Protein AF-A0A2W5XD69-F1 (afdb_monomer_lite)

Foldseek 3Di:
DDDDDPDPDVFKDFLVVLCVLQVHDSVVVVVCCVVVQFDWDADPVRGIITGNVSSVVVHPPQLQPQDALVVLVDDLVQLLVLLVVLCVVCCVVLVVVVVDDPVSVVVLSVLVSVLLVLLSQLLSPRDDVSNVVSLVVSLQSLLVSLLVCLVVVHDLVSQLVSLVSSLVSSLVSLLSSCVSSVHDPVRSVVSSVSSVVSSVSSSVSSSVSNVVNVVVVPDPPPDDDPPPDDDDDDD

pLDDT: mean 80.46, std 15.44, range [34.38, 97.38]

Structure (mmCIF, N/CA/C/O backbone):
data_AF-A0A2W5XD69-F1
#
_entry.id   AF-A0A2W5XD69-F1
#
loop_
_atom_site.group_PDB
_atom_site.id
_atom_site.type_symbol
_atom_site.label_atom_id
_atom_site.label_alt_id
_atom_site.label_comp_id
_atom_site.label_asym_id
_atom_site.label_entity_id
_atom_site.label_seq_id
_atom_site.pdbx_PDB_ins_code
_atom_site.Cartn_x
_atom_site.Cartn_y
_atom_site.Cartn_z
_atom_site.occupancy
_atom_site.B_iso_or_equiv
_atom_site.auth_seq_id
_atom_site.auth_comp_id
_atom_site.auth_asym_id
_atom_site.auth_atom_id
_atom_site.pdbx_PDB_model_num
ATOM 1 N N . MET A 1 1 ? 20.865 -16.315 -60.350 1.00 40.12 1 MET A N 1
ATOM 2 C CA . MET A 1 1 ? 20.576 -14.895 -60.027 1.00 40.12 1 MET A CA 1
ATOM 3 C C . MET A 1 1 ? 19.097 -14.834 -59.659 1.00 40.12 1 MET A C 1
ATOM 5 O O . MET A 1 1 ? 18.325 -15.363 -60.434 1.00 40.12 1 MET A O 1
ATOM 9 N N . LEU A 1 2 ? 18.615 -14.377 -58.503 1.00 35.94 2 LEU A N 1
ATOM 10 C CA . LEU A 1 2 ? 19.031 -13.306 -57.594 1.00 35.94 2 LEU A CA 1
ATOM 11 C C . LEU A 1 2 ? 18.860 -13.746 -56.127 1.00 35.94 2 LEU A C 1
ATOM 13 O O . LEU A 1 2 ? 17.913 -14.449 -55.792 1.00 35.94 2 LEU A O 1
ATOM 17 N N . GLY A 1 3 ? 19.789 -13.321 -55.269 1.00 34.38 3 GLY A N 1
ATOM 18 C CA . GLY A 1 3 ? 19.773 -13.602 -53.838 1.00 34.38 3 GLY A CA 1
ATOM 19 C C . GLY A 1 3 ? 18.687 -12.828 -53.093 1.00 34.38 3 GLY A C 1
ATOM 20 O O . GLY A 1 3 ? 18.546 -11.613 -53.252 1.00 34.38 3 GLY A O 1
ATOM 21 N N . SER A 1 4 ? 17.966 -13.531 -52.224 1.00 35.88 4 SER A N 1
ATOM 22 C CA . SER A 1 4 ? 17.107 -12.925 -51.214 1.00 35.88 4 SER A CA 1
ATOM 23 C C . SER A 1 4 ? 17.981 -12.138 -50.237 1.00 35.88 4 SER A C 1
ATOM 25 O O . SER A 1 4 ? 18.717 -12.711 -49.434 1.00 35.88 4 SER A O 1
ATOM 27 N N . ARG A 1 5 ? 17.940 -10.803 -50.323 1.00 37.12 5 ARG A N 1
ATOM 28 C CA . ARG A 1 5 ? 18.511 -9.927 -49.290 1.00 37.12 5 ARG A CA 1
ATOM 29 C C . ARG A 1 5 ? 17.784 -10.255 -47.981 1.00 37.12 5 ARG A C 1
ATOM 31 O O . ARG A 1 5 ? 16.558 -10.152 -47.977 1.00 37.12 5 ARG A O 1
ATOM 38 N N . PRO A 1 6 ? 18.474 -10.623 -46.887 1.00 41.38 6 PRO A N 1
ATOM 39 C CA . PRO A 1 6 ? 17.800 -10.752 -45.608 1.00 41.38 6 PRO A CA 1
ATOM 40 C C . PRO A 1 6 ? 17.212 -9.382 -45.269 1.00 41.38 6 PRO A C 1
ATOM 42 O O . PRO A 1 6 ? 17.915 -8.365 -45.286 1.00 41.38 6 PRO A O 1
ATOM 45 N N . THR A 1 7 ? 15.900 -9.364 -45.051 1.00 41.91 7 THR A N 1
ATOM 46 C CA . THR A 1 7 ? 15.153 -8.241 -44.492 1.00 41.91 7 THR A CA 1
ATOM 47 C C . THR A 1 7 ? 15.956 -7.664 -43.334 1.00 41.91 7 THR A C 1
ATOM 49 O O . THR A 1 7 ? 16.379 -8.400 -42.443 1.00 41.91 7 THR A O 1
ATOM 52 N N . ARG A 1 8 ? 16.248 -6.358 -43.386 1.00 45.91 8 ARG A N 1
ATOM 53 C CA . ARG A 1 8 ? 16.863 -5.635 -42.269 1.00 45.91 8 ARG A CA 1
ATOM 54 C C . ARG A 1 8 ? 15.932 -5.798 -41.079 1.00 45.91 8 ARG A C 1
ATOM 56 O O . ARG A 1 8 ? 14.910 -5.128 -41.028 1.00 45.91 8 ARG A O 1
ATOM 63 N N . ASP A 1 9 ? 16.273 -6.712 -40.190 1.00 50.88 9 ASP A N 1
ATOM 64 C CA . ASP A 1 9 ? 15.527 -6.943 -38.970 1.00 50.88 9 ASP A CA 1
ATOM 65 C C . ASP A 1 9 ? 15.895 -5.803 -37.998 1.00 50.88 9 ASP A C 1
ATOM 67 O O . ASP A 1 9 ? 17.059 -5.721 -37.585 1.00 50.88 9 ASP A O 1
ATOM 71 N N . PRO A 1 10 ? 14.986 -4.857 -37.692 1.00 56.50 10 PRO A N 1
ATOM 72 C CA . PRO A 1 10 ? 15.275 -3.696 -36.837 1.00 56.50 10 PRO A CA 1
ATOM 73 C C . PRO A 1 10 ? 15.598 -4.072 -35.374 1.00 56.50 10 PRO A C 1
ATOM 75 O O . PRO A 1 10 ? 16.011 -3.215 -34.583 1.00 56.50 10 PRO A O 1
ATOM 78 N N . ASP A 1 11 ? 15.477 -5.358 -35.038 1.00 79.38 11 ASP A N 1
ATOM 79 C CA . ASP A 1 11 ? 15.602 -5.913 -33.690 1.00 79.38 11 ASP A CA 1
ATOM 80 C C . ASP A 1 11 ? 17.006 -6.419 -33.323 1.00 79.38 11 ASP A C 1
ATOM 82 O O . ASP A 1 11 ? 17.239 -6.820 -32.177 1.00 79.38 11 ASP A O 1
ATOM 86 N N . TRP A 1 12 ? 17.971 -6.369 -34.248 1.00 88.56 12 TRP A N 1
ATOM 87 C CA . TRP A 1 12 ? 19.338 -6.843 -34.010 1.00 88.56 12 TRP A CA 1
ATOM 88 C C . TRP A 1 12 ? 20.385 -5.762 -34.261 1.00 88.56 12 TRP A C 1
ATOM 90 O O . TRP A 1 12 ? 20.674 -5.380 -35.394 1.00 88.56 12 TRP A O 1
ATOM 100 N N . LEU A 1 13 ? 21.015 -5.315 -33.180 1.00 91.25 13 LEU A N 1
ATOM 101 C CA . LEU A 1 13 ? 21.957 -4.205 -33.177 1.00 91.25 13 LEU A CA 1
ATOM 102 C C . LEU A 1 13 ? 23.401 -4.670 -33.329 1.00 91.25 13 LEU A C 1
ATOM 104 O O . LEU A 1 13 ? 23.814 -5.729 -32.838 1.00 91.25 13 LEU A O 1
ATOM 108 N N . ARG A 1 14 ? 24.202 -3.847 -34.007 1.00 93.19 14 ARG A N 1
ATOM 109 C CA . ARG A 1 14 ? 25.660 -3.983 -34.027 1.00 93.19 14 ARG A CA 1
ATOM 110 C C . ARG A 1 14 ? 26.218 -3.634 -32.651 1.00 93.19 14 ARG A C 1
ATOM 112 O O . ARG A 1 14 ? 25.589 -2.928 -31.873 1.00 93.19 14 ARG A O 1
ATOM 119 N N . LEU A 1 15 ? 27.437 -4.094 -32.373 1.00 89.25 15 LEU A N 1
ATOM 120 C CA . LEU A 1 15 ? 28.091 -3.866 -31.083 1.00 89.25 15 LEU A CA 1
ATOM 121 C C . LEU A 1 15 ? 28.124 -2.383 -30.684 1.00 89.25 15 LEU A C 1
ATOM 123 O O . LEU A 1 15 ? 27.822 -2.081 -29.540 1.00 89.25 15 LEU A O 1
ATOM 127 N N . SER A 1 16 ? 28.462 -1.487 -31.616 1.00 86.25 16 SER A N 1
ATOM 128 C CA . SER A 1 16 ? 28.541 -0.040 -31.371 1.00 86.25 16 SER A CA 1
ATOM 129 C C . SER A 1 16 ? 27.180 0.582 -31.046 1.00 86.25 16 SER A C 1
ATOM 131 O O . SER A 1 16 ? 27.069 1.391 -30.130 1.00 86.25 16 SER A O 1
ATOM 133 N N . GLU A 1 17 ? 26.138 0.174 -31.770 1.00 89.31 17 GLU A N 1
ATOM 134 C CA . GLU A 1 17 ? 24.760 0.624 -31.552 1.00 89.31 17 GLU A CA 1
ATOM 135 C C . GLU A 1 17 ? 24.252 0.121 -30.198 1.00 89.31 17 GLU A C 1
ATOM 137 O O . GLU A 1 17 ? 23.739 0.889 -29.393 1.00 89.31 17 GLU A O 1
ATOM 142 N N . ALA A 1 18 ? 24.476 -1.159 -29.906 1.00 89.69 18 ALA A N 1
ATOM 143 C CA . ALA A 1 18 ? 24.072 -1.792 -28.660 1.00 89.69 18 ALA A CA 1
ATOM 144 C C . ALA A 1 18 ? 24.812 -1.229 -27.434 1.00 89.69 18 ALA A C 1
ATOM 146 O O . ALA A 1 18 ? 24.205 -1.043 -26.381 1.00 89.69 18 ALA A O 1
ATOM 147 N N . SER A 1 19 ? 26.109 -0.922 -27.561 1.00 87.56 19 SER A N 1
ATOM 148 C CA . SER A 1 19 ? 26.872 -0.257 -26.501 1.00 87.56 19 SER A CA 1
ATOM 149 C C . SER A 1 19 ? 26.387 1.173 -26.267 1.00 87.56 19 SER A C 1
ATOM 151 O O . SER A 1 19 ? 26.318 1.603 -25.120 1.00 87.56 19 SER A O 1
ATOM 153 N N . GLY A 1 20 ? 25.997 1.875 -27.339 1.00 83.50 20 GLY A N 1
ATOM 154 C CA . GLY A 1 20 ? 25.405 3.210 -27.260 1.00 83.50 20 GLY A CA 1
ATOM 155 C C . GLY A 1 20 ? 24.056 3.210 -26.542 1.00 83.50 20 GLY A C 1
ATOM 156 O O . GLY A 1 20 ? 23.841 4.044 -25.673 1.00 83.50 20 GLY A O 1
ATOM 157 N N . VAL A 1 21 ? 23.190 2.231 -26.832 1.00 80.31 21 VAL A N 1
ATOM 158 C CA . VAL A 1 21 ? 21.890 2.061 -26.153 1.00 80.31 21 VAL A CA 1
ATOM 159 C C . VAL A 1 21 ? 22.051 1.866 -24.643 1.00 80.31 21 VAL A C 1
ATOM 161 O O . VAL A 1 21 ? 21.266 2.402 -23.871 1.00 80.31 21 VAL A O 1
ATOM 164 N N . LEU A 1 22 ? 23.063 1.112 -24.213 1.00 79.50 22 LEU A N 1
ATOM 165 C CA . LEU A 1 22 ? 23.287 0.797 -22.800 1.00 79.50 22 LEU A CA 1
ATOM 166 C C . LEU A 1 22 ? 24.186 1.798 -22.058 1.00 79.50 22 LEU A C 1
ATOM 168 O O . LEU A 1 22 ? 24.332 1.683 -20.844 1.00 79.50 22 LEU A O 1
ATOM 172 N N . GLY A 1 23 ? 24.846 2.721 -22.764 1.00 79.69 23 GLY A N 1
ATOM 173 C CA . GLY A 1 23 ? 25.838 3.621 -22.164 1.00 79.69 23 GLY A CA 1
ATOM 174 C C . GLY A 1 23 ? 27.066 2.903 -21.580 1.00 79.69 23 GLY A C 1
ATOM 175 O O . GLY A 1 23 ? 27.719 3.429 -20.683 1.00 79.69 23 GLY A O 1
ATOM 176 N N . VAL A 1 24 ? 27.388 1.693 -22.057 1.00 83.00 24 VAL A N 1
ATOM 177 C CA . VAL A 1 24 ? 28.535 0.890 -21.585 1.00 83.00 24 VAL A CA 1
ATOM 178 C C . VAL A 1 24 ? 29.599 0.747 -22.666 1.00 83.00 24 VAL A C 1
ATOM 180 O O . VAL A 1 24 ? 29.328 0.898 -23.853 1.00 83.00 24 VAL A O 1
ATOM 183 N N . SER A 1 25 ? 30.827 0.385 -22.285 1.00 88.19 25 SER A N 1
ATOM 184 C CA . SER A 1 25 ? 31.882 0.133 -23.270 1.00 88.19 25 SER A CA 1
ATOM 185 C C . SER A 1 25 ? 31.607 -1.128 -24.119 1.00 88.19 25 SER A C 1
ATOM 187 O O . SER A 1 25 ? 31.074 -2.121 -23.605 1.00 88.19 25 SER A O 1
ATOM 189 N N . PRO A 1 26 ? 32.046 -1.169 -25.396 1.00 88.81 26 PRO A N 1
ATOM 190 C CA . PRO A 1 26 ? 31.943 -2.361 -26.243 1.00 88.81 26 PRO A CA 1
ATOM 191 C C . PRO A 1 26 ? 32.562 -3.627 -25.627 1.00 88.81 26 PRO A C 1
ATOM 193 O O . PRO A 1 26 ? 32.064 -4.731 -25.841 1.00 88.81 26 PRO A O 1
ATOM 196 N N . ALA A 1 27 ? 33.634 -3.484 -24.839 1.00 86.00 27 ALA A N 1
ATOM 197 C CA . ALA A 1 27 ? 34.277 -4.596 -24.136 1.00 86.00 27 ALA A CA 1
ATOM 198 C C . ALA A 1 27 ? 33.371 -5.195 -23.044 1.00 86.00 27 ALA A C 1
ATOM 200 O O . ALA A 1 27 ? 33.262 -6.416 -22.924 1.00 86.00 27 ALA A O 1
ATOM 201 N N . THR A 1 28 ? 32.666 -4.346 -22.290 1.00 82.50 28 THR A N 1
ATOM 202 C CA . THR A 1 28 ? 31.685 -4.779 -21.284 1.00 82.50 28 THR A CA 1
ATOM 203 C C . THR A 1 28 ? 30.521 -5.516 -21.934 1.00 82.50 28 THR A C 1
ATOM 205 O O . THR A 1 28 ? 30.145 -6.594 -21.475 1.00 82.50 28 THR A O 1
ATOM 208 N N . LEU A 1 29 ? 30.012 -4.995 -23.053 1.00 87.88 29 LEU A N 1
ATOM 209 C CA . LEU A 1 29 ? 28.911 -5.627 -23.769 1.00 87.88 29 LEU A CA 1
ATOM 210 C C . LEU A 1 29 ? 29.299 -6.984 -24.388 1.00 87.88 29 LEU A C 1
ATOM 212 O O . LEU A 1 29 ? 28.502 -7.922 -24.365 1.00 87.88 29 LEU A O 1
ATOM 216 N N . ARG A 1 30 ? 30.539 -7.139 -24.880 1.00 88.31 30 ARG A N 1
ATOM 217 C CA . ARG A 1 30 ? 31.060 -8.448 -25.323 1.00 88.31 30 ARG A CA 1
ATOM 218 C C . ARG A 1 30 ? 31.061 -9.462 -24.183 1.00 88.31 30 ARG A C 1
ATOM 220 O O . ARG A 1 30 ? 30.468 -10.523 -24.347 1.00 88.31 30 ARG A O 1
ATOM 227 N N . ARG A 1 31 ? 31.621 -9.084 -23.026 1.00 85.12 31 ARG A N 1
ATOM 228 C CA . ARG A 1 31 ? 31.661 -9.923 -21.817 1.00 85.12 31 ARG A CA 1
ATOM 229 C C . ARG A 1 31 ? 30.264 -10.360 -21.373 1.00 85.12 31 ARG A C 1
ATOM 231 O O . ARG A 1 31 ? 30.082 -11.484 -20.925 1.00 85.12 31 ARG A O 1
ATOM 238 N N . TRP A 1 32 ? 29.268 -9.486 -21.500 1.00 85.25 32 TRP A N 1
ATOM 239 C CA . TRP A 1 32 ? 27.879 -9.816 -21.173 1.00 85.25 32 TRP A CA 1
ATOM 240 C C . TRP A 1 32 ? 27.240 -10.774 -22.175 1.00 85.25 32 TRP A C 1
ATOM 242 O O . TRP A 1 32 ? 26.489 -11.654 -21.762 1.00 85.25 32 TRP A O 1
ATOM 252 N N . GLY A 1 33 ? 27.558 -10.635 -23.463 1.00 84.69 33 GLY A N 1
ATOM 253 C CA . GLY A 1 33 ? 27.172 -11.607 -24.482 1.00 84.69 33 GLY A CA 1
ATOM 254 C C . GLY A 1 33 ? 27.788 -12.986 -24.234 1.00 84.69 33 GLY A C 1
ATOM 255 O O . GLY A 1 33 ? 27.073 -13.979 -24.271 1.00 84.69 33 GLY A O 1
ATOM 256 N N . ASP A 1 34 ? 29.084 -13.038 -23.906 1.00 85.94 34 ASP A N 1
ATOM 257 C CA . ASP A 1 34 ? 29.792 -14.290 -23.582 1.00 85.94 34 ASP A CA 1
ATOM 258 C C . ASP A 1 34 ? 29.230 -14.963 -22.324 1.00 85.94 34 ASP A C 1
ATOM 260 O O . ASP A 1 34 ? 29.106 -16.181 -22.264 1.00 85.94 34 ASP A O 1
ATOM 264 N N . ALA A 1 35 ? 28.824 -14.163 -21.335 1.00 77.25 35 ALA A N 1
ATOM 265 C CA . ALA A 1 35 ? 28.191 -14.637 -20.108 1.00 77.25 35 ALA A CA 1
ATOM 266 C C . ALA A 1 35 ? 26.684 -14.943 -20.253 1.00 77.25 35 ALA A C 1
ATOM 268 O O . ALA A 1 35 ? 26.017 -15.173 -19.246 1.00 77.25 35 ALA A O 1
ATOM 269 N N . GLY A 1 36 ? 26.115 -14.868 -21.464 1.00 81.00 36 GLY A N 1
ATOM 270 C CA . GLY A 1 36 ? 24.697 -15.151 -21.722 1.00 81.00 36 GLY A CA 1
ATOM 271 C C . GLY A 1 36 ? 23.705 -14.127 -21.152 1.00 81.00 36 GLY A C 1
ATOM 272 O O . GLY A 1 36 ? 22.501 -14.370 -21.152 1.00 81.00 36 GLY A O 1
ATOM 273 N N . ARG A 1 37 ? 24.174 -12.965 -20.678 1.00 74.81 37 ARG A N 1
ATOM 274 C CA . ARG A 1 37 ? 23.324 -11.912 -20.086 1.00 74.81 37 ARG A CA 1
ATOM 275 C C . ARG A 1 37 ? 22.527 -11.125 -21.125 1.00 74.81 37 ARG A C 1
ATOM 277 O O . ARG A 1 37 ? 21.515 -10.519 -20.792 1.00 74.81 37 ARG A O 1
ATOM 284 N N . VAL A 1 38 ? 22.979 -11.130 -22.377 1.00 83.81 38 VAL A N 1
ATOM 285 C CA . VAL A 1 38 ? 22.269 -10.569 -23.533 1.00 83.81 38 VAL A CA 1
ATOM 286 C C . VAL A 1 38 ? 22.182 -11.649 -24.593 1.00 83.81 38 VAL A C 1
ATOM 288 O O . VAL A 1 38 ? 23.160 -12.349 -24.844 1.00 83.81 38 VAL A O 1
ATOM 291 N N . ARG A 1 39 ? 21.031 -11.762 -25.262 1.00 86.06 39 ARG A N 1
ATOM 292 C CA . ARG A 1 39 ? 20.899 -12.652 -26.416 1.00 86.06 39 ARG A CA 1
ATOM 293 C C . ARG A 1 39 ? 21.775 -12.134 -27.560 1.00 86.06 39 ARG A C 1
ATOM 295 O O . ARG A 1 39 ? 21.552 -11.030 -28.063 1.00 86.06 39 ARG A O 1
ATOM 302 N N . VAL A 1 40 ? 22.740 -12.951 -27.969 1.00 90.19 40 VAL A N 1
ATOM 303 C CA . VAL A 1 40 ? 23.687 -12.660 -29.048 1.00 90.19 40 VAL A CA 1
ATOM 304 C C . VAL A 1 40 ? 23.603 -13.750 -30.101 1.00 90.19 40 VAL A C 1
ATOM 306 O O . VAL A 1 40 ? 23.475 -14.925 -29.769 1.00 90.19 40 VAL A O 1
ATOM 309 N N . PHE A 1 41 ? 23.722 -13.365 -31.367 1.00 88.81 41 PHE A N 1
ATOM 310 C CA . PHE A 1 41 ? 24.073 -14.302 -32.427 1.00 88.81 41 PHE A CA 1
ATOM 311 C C . PHE A 1 41 ? 25.262 -13.774 -33.227 1.00 88.81 41 PHE A C 1
ATOM 313 O O . PHE A 1 41 ? 25.553 -12.573 -33.228 1.00 88.81 41 PHE A O 1
ATOM 320 N N . THR A 1 42 ? 25.954 -14.679 -33.906 1.00 89.19 42 THR A N 1
ATOM 321 C CA . THR A 1 42 ? 27.097 -14.352 -34.758 1.00 89.19 42 THR A CA 1
ATOM 322 C C . THR A 1 42 ? 26.691 -14.564 -36.206 1.00 89.19 42 THR A C 1
ATOM 324 O O . THR A 1 42 ? 26.183 -15.624 -36.564 1.00 89.19 42 THR A O 1
ATOM 327 N N . THR A 1 43 ? 26.870 -13.545 -37.043 1.00 86.75 43 THR A N 1
ATOM 328 C CA . THR A 1 43 ? 26.626 -13.686 -38.481 1.00 86.75 43 THR A CA 1
ATOM 329 C C . THR A 1 43 ? 27.667 -14.626 -39.104 1.00 86.75 43 THR A C 1
ATOM 331 O O . THR A 1 43 ? 28.755 -14.770 -38.546 1.00 86.75 43 THR A O 1
ATOM 334 N N . PRO A 1 44 ? 27.415 -15.200 -40.296 1.00 83.19 44 PRO A N 1
ATOM 335 C CA . PRO A 1 44 ? 28.406 -16.025 -40.999 1.00 83.19 44 PRO A CA 1
ATOM 336 C C . PRO A 1 44 ? 29.777 -15.348 -41.196 1.00 83.19 44 PRO A C 1
ATOM 338 O O . PRO A 1 44 ? 30.793 -16.023 -41.266 1.00 83.19 44 PRO A O 1
ATOM 341 N N . GLY A 1 45 ? 29.824 -14.010 -41.224 1.00 82.69 45 GLY A N 1
ATOM 342 C CA . GLY A 1 45 ? 31.062 -13.220 -41.279 1.00 82.69 45 GLY A CA 1
ATOM 343 C C . GLY A 1 45 ? 31.729 -12.941 -39.923 1.00 82.69 45 GLY A C 1
ATOM 344 O O . GLY A 1 45 ? 32.529 -12.018 -39.830 1.00 82.69 45 GLY A O 1
ATOM 345 N N . GLY A 1 46 ? 31.357 -13.644 -38.850 1.00 84.50 46 GLY A N 1
ATOM 346 C CA . GLY A 1 46 ? 31.995 -13.529 -37.530 1.00 84.50 46 GLY A CA 1
ATOM 347 C C . GLY A 1 46 ? 31.573 -12.315 -36.691 1.00 84.50 46 GLY A C 1
ATOM 348 O O . GLY A 1 46 ? 32.061 -12.125 -35.576 1.00 84.50 46 GLY A O 1
ATOM 349 N N . HIS A 1 47 ? 30.646 -11.483 -37.174 1.00 88.19 47 HIS A N 1
ATOM 350 C CA . HIS A 1 47 ? 30.200 -10.302 -36.439 1.00 88.19 47 HIS A CA 1
ATOM 351 C C . HIS A 1 47 ? 29.074 -10.631 -35.461 1.00 88.19 47 HIS A C 1
ATOM 353 O O . HIS A 1 47 ? 28.035 -11.165 -35.846 1.00 88.19 47 HIS A O 1
ATOM 359 N N . ARG A 1 48 ? 29.235 -10.211 -34.203 1.00 89.44 48 ARG A N 1
ATOM 360 C CA . ARG A 1 48 ? 28.177 -10.312 -33.192 1.00 89.44 48 ARG A CA 1
ATOM 361 C C . ARG A 1 48 ? 27.035 -9.332 -33.470 1.00 89.44 48 ARG A C 1
ATOM 363 O O . ARG A 1 48 ? 27.246 -8.200 -33.930 1.00 89.44 48 ARG A O 1
ATOM 370 N N . ARG A 1 49 ? 25.825 -9.781 -33.163 1.00 91.81 49 ARG A N 1
ATOM 371 C CA . ARG A 1 49 ? 24.573 -9.030 -33.208 1.00 91.81 49 ARG A CA 1
ATOM 372 C C . ARG A 1 49 ? 23.840 -9.227 -31.892 1.00 91.81 49 ARG A C 1
ATOM 374 O O . ARG A 1 49 ? 23.773 -10.344 -31.387 1.00 91.81 49 ARG A O 1
ATOM 381 N N . PHE A 1 50 ? 23.329 -8.139 -31.337 1.00 91.50 50 PHE A N 1
ATOM 382 C CA . PHE A 1 50 ? 22.731 -8.091 -30.007 1.00 91.50 50 PHE A CA 1
ATOM 383 C C . PHE A 1 50 ? 21.241 -7.803 -30.136 1.00 91.50 50 PHE A C 1
ATOM 385 O O . PHE A 1 50 ? 20.855 -6.898 -30.871 1.00 91.50 50 PHE A O 1
ATOM 392 N N . SER A 1 51 ? 20.406 -8.572 -29.442 1.00 87.69 51 SER A N 1
ATOM 393 C CA . SER A 1 51 ? 18.956 -8.360 -29.480 1.00 87.69 51 SER A CA 1
ATOM 394 C C . SER A 1 51 ? 18.598 -7.039 -28.804 1.00 87.69 51 SER A C 1
ATOM 396 O O . SER A 1 51 ? 18.892 -6.875 -27.621 1.00 87.69 51 SER A O 1
ATOM 398 N N . ARG A 1 52 ? 17.914 -6.137 -29.515 1.00 82.81 52 ARG A N 1
ATOM 399 C CA . ARG A 1 52 ? 17.378 -4.876 -28.977 1.00 82.81 52 ARG A CA 1
ATOM 400 C C . ARG A 1 52 ? 16.532 -5.115 -27.726 1.00 82.81 52 ARG A C 1
ATOM 402 O O . ARG A 1 52 ? 16.849 -4.579 -26.672 1.00 82.81 52 ARG A O 1
ATOM 409 N N . GLN A 1 53 ? 15.565 -6.027 -27.808 1.00 76.94 53 GLN A N 1
ATOM 410 C CA . GLN A 1 53 ? 14.727 -6.423 -26.671 1.00 76.94 53 GLN A CA 1
ATOM 411 C C . GLN A 1 53 ? 15.555 -6.988 -25.497 1.00 76.94 53 GLN A C 1
ATOM 413 O O . GLN A 1 53 ? 15.234 -6.793 -24.328 1.00 76.94 53 GLN A O 1
ATOM 418 N N . GLY A 1 54 ? 16.637 -7.718 -25.791 1.00 77.56 54 GLY A N 1
ATOM 419 C CA . GLY A 1 54 ? 17.568 -8.203 -24.771 1.00 77.56 54 GLY A CA 1
ATOM 420 C C . GLY A 1 54 ? 18.330 -7.087 -24.059 1.00 77.56 54 GLY A C 1
ATOM 421 O O . GLY A 1 54 ? 18.573 -7.208 -22.864 1.00 77.56 54 GLY A O 1
ATOM 422 N N . LEU A 1 55 ? 18.683 -6.023 -24.780 1.00 82.56 55 LEU A N 1
ATOM 423 C CA . LEU A 1 55 ? 19.379 -4.854 -24.244 1.00 82.56 55 LEU A CA 1
ATOM 424 C C . LEU A 1 55 ? 18.433 -3.973 -23.422 1.00 82.56 55 LEU A C 1
ATOM 426 O O . LEU A 1 55 ? 18.794 -3.560 -22.327 1.00 82.56 55 LEU A O 1
ATOM 430 N N . GLU A 1 56 ? 17.211 -3.742 -23.899 1.00 75.94 56 GLU A N 1
ATOM 431 C CA . GLU A 1 56 ? 16.200 -2.944 -23.191 1.00 75.94 56 GLU A CA 1
ATOM 432 C C . GLU A 1 56 ? 15.857 -3.535 -21.815 1.00 75.94 56 GLU A C 1
ATOM 434 O O . GLU A 1 56 ? 15.709 -2.793 -20.851 1.00 75.94 56 GLU A O 1
ATOM 439 N N . ARG A 1 57 ? 15.861 -4.868 -21.675 1.00 70.00 57 ARG A N 1
ATOM 440 C CA . ARG A 1 57 ? 15.703 -5.553 -20.376 1.00 70.00 57 ARG A CA 1
ATOM 441 C C . ARG A 1 57 ? 16.858 -5.339 -19.388 1.00 70.00 57 ARG A C 1
ATOM 443 O O . ARG A 1 57 ? 16.710 -5.674 -18.214 1.00 70.00 57 ARG A O 1
ATOM 450 N N . LEU A 1 58 ? 18.019 -4.873 -19.853 1.00 68.75 58 LEU A N 1
ATOM 451 C CA . LEU A 1 58 ? 19.181 -4.588 -19.004 1.00 68.75 58 LEU A CA 1
ATOM 452 C C . LEU A 1 58 ? 19.275 -3.126 -18.579 1.00 68.75 58 LEU A C 1
ATOM 454 O O . LEU A 1 58 ? 20.041 -2.824 -17.662 1.00 68.75 58 LEU A O 1
ATOM 458 N N . LEU A 1 59 ? 18.532 -2.229 -19.227 1.00 66.12 59 LEU A N 1
ATOM 459 C CA . LEU A 1 59 ? 18.406 -0.869 -18.733 1.00 66.12 59 LEU A CA 1
ATOM 460 C C . LEU A 1 59 ? 17.686 -0.926 -17.378 1.00 66.12 59 LEU A C 1
ATOM 462 O O . LEU A 1 59 ? 16.720 -1.684 -17.240 1.00 66.12 59 LEU A O 1
ATOM 466 N N . PRO A 1 60 ? 18.139 -0.166 -16.359 1.00 50.31 60 PRO A N 1
ATOM 467 C CA . PRO A 1 60 ? 17.323 0.064 -15.177 1.00 50.31 60 PRO A CA 1
ATOM 468 C C . PRO A 1 60 ? 15.951 0.492 -15.675 1.00 50.31 60 PRO A C 1
ATOM 470 O O . PRO A 1 60 ? 15.873 1.426 -16.472 1.00 50.31 60 PRO A O 1
ATOM 473 N N . ALA A 1 61 ? 14.898 -0.227 -15.281 1.00 54.22 61 ALA A N 1
ATOM 474 C CA . ALA A 1 61 ? 13.557 0.151 -15.678 1.00 54.22 61 ALA A CA 1
ATOM 475 C C . ALA A 1 61 ? 13.325 1.563 -15.151 1.00 54.22 61 ALA A C 1
ATOM 477 O O . ALA A 1 61 ? 13.189 1.766 -13.942 1.00 54.22 61 ALA A O 1
ATOM 478 N N . ASP A 1 62 ? 13.390 2.537 -16.052 1.00 50.41 62 ASP A N 1
ATOM 479 C CA . ASP A 1 62 ? 13.251 3.928 -15.700 1.00 50.41 62 ASP A CA 1
ATOM 480 C C . ASP A 1 62 ? 11.818 4.112 -15.208 1.00 50.41 62 ASP A C 1
ATOM 482 O O . ASP A 1 62 ? 10.857 4.134 -15.982 1.00 50.41 62 ASP A O 1
ATOM 486 N N . ARG A 1 63 ? 11.666 4.150 -13.881 1.00 53.22 63 ARG A N 1
ATOM 487 C CA . ARG A 1 63 ? 10.363 4.276 -13.228 1.00 53.22 63 ARG A CA 1
ATOM 488 C C . ARG A 1 63 ? 9.677 5.573 -13.646 1.00 53.22 63 ARG A C 1
ATOM 490 O O . ARG A 1 63 ? 8.453 5.621 -13.618 1.00 53.22 63 ARG A O 1
ATOM 497 N N . SER A 1 64 ? 10.439 6.575 -14.095 1.00 51.16 64 SER A N 1
ATOM 498 C CA . SER A 1 64 ? 9.909 7.846 -14.586 1.00 51.16 64 SER A CA 1
ATOM 499 C C . SER A 1 64 ? 9.163 7.726 -15.924 1.00 51.16 64 SER A C 1
ATOM 501 O O . SER A 1 64 ? 8.225 8.483 -16.165 1.00 51.16 64 SER A O 1
ATOM 503 N N . HIS A 1 65 ? 9.498 6.735 -16.760 1.00 54.88 65 HIS A N 1
ATOM 504 C CA . HIS A 1 65 ? 8.838 6.485 -18.049 1.00 54.88 65 HIS A CA 1
ATOM 505 C C . HIS A 1 65 ? 7.638 5.538 -17.945 1.00 54.88 65 HIS A C 1
ATOM 507 O O . HIS A 1 65 ? 6.983 5.235 -18.946 1.00 54.88 65 HIS A O 1
ATOM 513 N N . ARG A 1 66 ? 7.315 5.056 -16.741 1.00 64.44 66 ARG A N 1
ATOM 514 C CA . ARG A 1 66 ? 6.148 4.210 -16.516 1.00 64.44 66 ARG A CA 1
ATOM 515 C C . ARG A 1 66 ? 4.908 5.094 -16.290 1.00 64.44 66 ARG A C 1
ATOM 517 O O . ARG A 1 66 ? 4.855 5.765 -15.266 1.00 64.44 66 ARG A O 1
ATOM 524 N N . PRO A 1 67 ? 3.882 5.091 -17.176 1.00 64.69 67 PRO A N 1
ATOM 525 C CA . PRO A 1 67 ? 2.615 5.742 -16.844 1.00 64.69 67 PRO A CA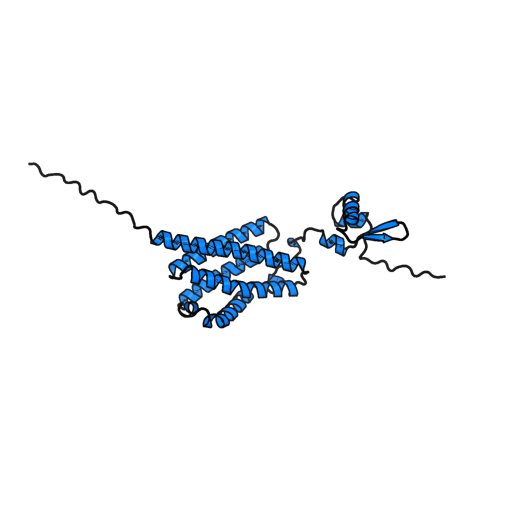 1
ATOM 526 C C . PRO A 1 67 ? 2.074 5.276 -15.477 1.00 64.69 67 PRO A C 1
ATOM 528 O O . PRO A 1 67 ? 2.197 4.108 -15.114 1.00 64.69 67 PRO A O 1
ATOM 531 N N . SER A 1 68 ? 1.494 6.180 -14.694 1.00 81.56 68 SER A N 1
ATOM 532 C CA . SER A 1 68 ? 1.096 5.880 -13.310 1.00 81.56 68 SER A CA 1
ATOM 533 C C . SER A 1 68 ? 0.102 4.716 -13.214 1.00 81.56 68 SER A C 1
ATOM 535 O O . SER A 1 68 ? -0.682 4.475 -14.138 1.00 81.56 68 SER A O 1
ATOM 537 N N . LEU A 1 69 ? 0.046 4.021 -12.079 1.00 84.25 69 LEU A N 1
ATOM 538 C CA . LEU A 1 69 ? -1.004 3.042 -11.775 1.00 84.25 69 LEU A CA 1
ATOM 539 C C . LEU A 1 69 ? -2.405 3.656 -11.924 1.00 84.25 69 LEU A C 1
ATOM 541 O O . LEU A 1 69 ? -3.335 2.988 -12.388 1.00 84.25 69 LEU A O 1
ATOM 545 N N . GLY A 1 70 ? -2.536 4.954 -11.634 1.00 82.19 70 GLY A N 1
ATOM 546 C CA . GLY A 1 70 ? -3.739 5.737 -11.919 1.00 82.19 70 GLY A CA 1
ATOM 547 C C . GLY A 1 70 ? -4.154 5.692 -13.395 1.00 82.19 70 GLY A C 1
ATOM 548 O O . GLY A 1 70 ? -5.325 5.444 -13.687 1.00 82.19 70 GLY A O 1
ATOM 549 N N . SER A 1 71 ? -3.207 5.840 -14.329 1.00 80.69 71 SER A N 1
ATOM 550 C CA . SER A 1 71 ? -3.471 5.725 -15.775 1.00 80.69 71 SER A CA 1
ATOM 551 C C . SER A 1 71 ? -3.898 4.313 -16.204 1.00 80.69 71 SER A C 1
ATOM 553 O O . SER A 1 71 ? -4.697 4.164 -17.124 1.00 80.69 71 SER A O 1
ATOM 555 N N . ALA A 1 72 ? -3.464 3.272 -15.481 1.00 82.38 72 ALA A N 1
ATOM 556 C CA . ALA A 1 72 ? -3.927 1.891 -15.663 1.00 82.38 72 ALA A CA 1
ATOM 557 C C . ALA A 1 72 ? -5.315 1.624 -15.030 1.00 82.38 72 ALA A C 1
ATOM 559 O O . ALA A 1 72 ? -5.830 0.498 -15.051 1.00 82.38 72 ALA A O 1
ATOM 560 N N . GLY A 1 73 ? -5.947 2.663 -14.474 1.00 84.25 73 GLY A N 1
ATOM 561 C CA . GLY A 1 73 ? -7.270 2.622 -13.862 1.00 84.25 73 GLY A CA 1
ATOM 562 C C . GLY A 1 73 ? -7.273 2.237 -12.384 1.00 84.25 73 GLY A C 1
ATOM 563 O O . GLY A 1 73 ? -8.358 2.062 -11.820 1.00 84.25 73 GLY A O 1
ATOM 564 N N . LEU A 1 74 ? -6.105 2.107 -11.744 1.00 89.69 74 LEU A N 1
ATOM 565 C CA . LEU A 1 74 ? -6.000 1.853 -10.310 1.00 89.69 74 LEU A CA 1
ATOM 566 C C . LEU A 1 74 ? -6.063 3.169 -9.535 1.00 89.69 74 LEU A C 1
ATOM 568 O O . LEU A 1 74 ? -5.060 3.831 -9.291 1.00 89.69 74 LEU A O 1
ATOM 572 N N . THR A 1 75 ? -7.276 3.550 -9.148 1.00 89.25 75 THR A N 1
ATOM 573 C CA . THR A 1 75 ? -7.535 4.758 -8.358 1.00 89.25 75 THR A CA 1
ATOM 574 C C . THR A 1 75 ? -7.946 4.406 -6.935 1.00 89.25 75 THR A C 1
ATOM 576 O O . THR A 1 75 ? -8.493 3.329 -6.677 1.00 89.25 75 THR A O 1
ATOM 579 N N . THR A 1 76 ? -7.782 5.341 -5.997 1.00 86.94 76 THR A N 1
ATOM 580 C CA . THR A 1 76 ? -8.241 5.146 -4.612 1.00 86.94 76 THR A CA 1
ATOM 581 C C . THR A 1 76 ? -9.748 4.882 -4.537 1.00 86.94 76 THR A C 1
ATOM 583 O O . THR A 1 76 ? -10.198 4.074 -3.724 1.00 86.94 76 THR A O 1
ATOM 586 N N . THR A 1 77 ? -10.546 5.471 -5.435 1.00 87.38 77 THR A N 1
ATOM 587 C CA . THR A 1 77 ? -11.985 5.188 -5.558 1.00 87.38 77 THR A CA 1
ATOM 588 C C . THR A 1 77 ? -12.251 3.735 -5.951 1.00 87.38 77 THR A C 1
ATOM 590 O O . THR A 1 77 ? -13.153 3.101 -5.399 1.00 87.38 77 THR A O 1
ATOM 593 N N . ARG A 1 78 ? -11.468 3.184 -6.888 1.00 89.25 78 ARG A N 1
ATOM 594 C CA . ARG A 1 78 ? -11.578 1.782 -7.307 1.00 89.25 78 ARG A CA 1
ATOM 595 C C . ARG A 1 78 ? -11.195 0.832 -6.174 1.00 89.25 78 ARG A C 1
ATOM 597 O O . ARG A 1 78 ? -11.965 -0.081 -5.887 1.00 89.25 78 ARG A O 1
ATOM 604 N N . ILE A 1 79 ? -10.096 1.114 -5.471 1.00 88.50 79 ILE A N 1
ATOM 605 C CA . ILE A 1 79 ? -9.687 0.367 -4.271 1.00 88.50 79 ILE A CA 1
ATOM 606 C C . ILE A 1 79 ? -10.793 0.418 -3.214 1.00 88.50 79 ILE A C 1
ATOM 608 O O . ILE A 1 79 ? -11.226 -0.616 -2.720 1.00 88.50 79 ILE A O 1
ATOM 612 N N . THR A 1 80 ? -11.341 1.603 -2.935 1.00 85.69 80 THR A N 1
ATOM 613 C CA . THR A 1 80 ? -12.447 1.781 -1.980 1.00 85.69 80 THR A CA 1
ATOM 614 C C . THR A 1 80 ? -13.675 0.955 -2.365 1.00 85.69 80 THR A C 1
ATOM 616 O O . THR A 1 80 ? -14.320 0.362 -1.500 1.00 85.69 80 THR A O 1
ATOM 619 N N . ARG A 1 81 ? -14.018 0.888 -3.657 1.00 87.75 81 ARG A N 1
ATOM 620 C CA . ARG A 1 81 ? -15.125 0.054 -4.149 1.00 87.75 81 ARG A CA 1
ATOM 621 C C . ARG A 1 81 ? -14.835 -1.436 -3.952 1.00 87.75 81 ARG A C 1
ATOM 623 O O . ARG A 1 81 ? -15.713 -2.147 -3.468 1.00 87.75 81 ARG A O 1
ATOM 630 N N . SER A 1 82 ? -13.617 -1.876 -4.268 1.00 87.44 82 SER A N 1
ATOM 631 C CA . SER A 1 82 ? -13.156 -3.250 -4.035 1.00 87.44 82 SER A CA 1
ATOM 632 C C . SER A 1 82 ? -13.220 -3.608 -2.545 1.00 87.44 82 SER A C 1
ATOM 634 O O . SER A 1 82 ? -13.797 -4.625 -2.173 1.00 87.44 82 SER A O 1
ATOM 636 N N . TYR A 1 83 ? -12.790 -2.702 -1.664 1.00 82.06 83 TYR A N 1
ATOM 637 C CA . TYR A 1 83 ? -12.855 -2.883 -0.211 1.00 82.06 83 TYR A CA 1
ATOM 638 C C . TYR A 1 83 ? -14.290 -2.946 0.305 1.00 82.06 83 TYR A C 1
ATOM 640 O O . TYR A 1 83 ? -14.598 -3.755 1.174 1.00 82.06 83 TYR A O 1
ATOM 648 N N . ARG A 1 84 ? -15.201 -2.119 -0.226 1.00 82.25 84 ARG A N 1
ATOM 649 C CA . ARG A 1 84 ? -16.629 -2.190 0.127 1.00 82.25 84 ARG A CA 1
ATOM 650 C C . ARG A 1 84 ? -17.235 -3.540 -0.249 1.00 82.25 84 ARG A C 1
ATOM 652 O O . ARG A 1 84 ? -18.046 -4.054 0.517 1.00 82.25 84 ARG A O 1
ATOM 659 N N . ARG A 1 85 ? -16.854 -4.093 -1.402 1.00 84.31 85 ARG A N 1
ATOM 660 C CA . ARG A 1 85 ? -17.284 -5.423 -1.844 1.00 84.31 85 ARG A CA 1
ATOM 661 C C . ARG A 1 85 ? -16.699 -6.515 -0.948 1.00 84.31 85 ARG A C 1
ATOM 663 O O . ARG A 1 85 ? -17.466 -7.262 -0.356 1.00 84.31 85 ARG A O 1
ATOM 670 N N . ALA A 1 86 ? -15.382 -6.517 -0.762 1.00 80.12 86 ALA A N 1
ATOM 671 C CA . ALA A 1 86 ? -14.689 -7.481 0.085 1.00 80.12 86 ALA A CA 1
ATOM 672 C C . ALA A 1 86 ? -15.185 -7.447 1.535 1.00 80.12 86 ALA A C 1
ATOM 674 O O . ALA A 1 86 ? -15.355 -8.489 2.148 1.00 80.12 86 ALA A O 1
ATOM 675 N N . ARG A 1 87 ? -15.506 -6.262 2.077 1.00 77.38 87 ARG A N 1
ATOM 676 C CA . ARG A 1 87 ? -16.151 -6.145 3.390 1.00 77.38 87 ARG A CA 1
ATOM 677 C C . ARG A 1 87 ? -17.519 -6.812 3.403 1.00 77.38 87 ARG A C 1
ATOM 679 O O . ARG A 1 87 ? -17.830 -7.457 4.386 1.00 77.38 87 ARG A O 1
ATOM 686 N N . ARG A 1 88 ? -18.365 -6.619 2.384 1.00 78.75 88 ARG A N 1
ATOM 687 C CA . ARG A 1 88 ? -19.691 -7.264 2.344 1.00 78.75 88 ARG A CA 1
ATOM 688 C C . ARG A 1 88 ? -19.567 -8.786 2.324 1.00 78.75 88 ARG A C 1
ATOM 690 O O . ARG A 1 88 ? -20.333 -9.442 3.010 1.00 78.75 88 ARG A O 1
ATOM 697 N N . GLU A 1 89 ? -18.593 -9.303 1.583 1.00 78.12 89 GLU A N 1
ATOM 698 C CA . GLU A 1 89 ? -18.291 -10.737 1.503 1.00 78.12 89 GLU A CA 1
ATOM 699 C C . GLU A 1 89 ? -17.684 -11.264 2.819 1.00 78.12 89 GLU A C 1
ATOM 701 O O . GLU A 1 89 ? -18.051 -12.336 3.277 1.00 78.12 89 GLU A O 1
ATOM 706 N N . ALA A 1 90 ? -16.816 -10.486 3.475 1.00 70.12 90 ALA A N 1
ATOM 707 C CA . ALA A 1 90 ? -16.153 -10.857 4.727 1.00 70.12 90 ALA A CA 1
ATOM 708 C C . ALA A 1 90 ? -16.962 -10.539 5.995 1.00 70.12 90 ALA A C 1
ATOM 710 O O . ALA A 1 90 ? -16.589 -10.974 7.077 1.00 70.12 90 ALA A O 1
ATOM 711 N N . ALA A 1 91 ? -18.038 -9.754 5.908 1.00 70.81 91 ALA A N 1
ATOM 712 C CA . ALA A 1 91 ? -18.807 -9.319 7.075 1.00 70.81 91 ALA A CA 1
ATOM 713 C C . ALA A 1 91 ? -19.480 -10.491 7.801 1.00 70.81 91 ALA A C 1
ATOM 715 O O . ALA A 1 91 ? -19.697 -10.400 9.003 1.00 70.81 91 ALA A O 1
ATOM 716 N N . SER A 1 92 ? -19.774 -11.585 7.095 1.00 67.38 92 SER A N 1
ATOM 717 C CA . SER A 1 92 ? -20.247 -12.831 7.706 1.00 67.38 92 SER A CA 1
ATOM 718 C C . SER A 1 92 ? -19.156 -13.577 8.480 1.00 67.38 92 SER A C 1
ATOM 720 O O . SER A 1 92 ? -19.479 -14.363 9.360 1.00 67.38 92 SER A O 1
ATOM 722 N N . GLU A 1 93 ? -17.881 -13.346 8.161 1.00 70.44 93 GLU A N 1
ATOM 723 C CA . GLU A 1 93 ? -16.730 -14.014 8.784 1.00 70.44 93 GLU A CA 1
ATOM 724 C C . GLU A 1 93 ? -16.110 -13.166 9.906 1.00 70.44 93 GLU A C 1
ATOM 726 O O . GLU A 1 93 ? -15.595 -13.697 10.883 1.00 70.44 93 GLU A O 1
ATOM 731 N N . LEU A 1 94 ? -16.196 -11.837 9.795 1.00 74.06 94 LEU A N 1
ATOM 732 C CA . LEU A 1 94 ? -15.663 -10.881 10.762 1.00 74.06 94 LEU A CA 1
ATOM 733 C C . LEU A 1 94 ? -16.775 -10.361 11.680 1.00 74.06 94 LEU A C 1
ATOM 735 O O . LEU A 1 94 ? -17.247 -9.235 11.513 1.00 74.06 94 LEU A O 1
ATOM 739 N N . ALA A 1 95 ? -17.186 -11.167 12.661 1.00 76.12 95 ALA A N 1
ATOM 740 C CA . ALA A 1 95 ? -18.296 -10.838 13.567 1.00 76.12 95 ALA A CA 1
ATOM 741 C C . ALA A 1 95 ? -18.166 -9.435 14.204 1.00 76.12 95 ALA A C 1
ATOM 743 O O . ALA A 1 95 ? -19.113 -8.652 14.203 1.00 76.12 95 ALA A O 1
ATOM 744 N N . TRP A 1 96 ? -16.957 -9.050 14.622 1.00 81.44 96 TRP A N 1
ATOM 745 C CA . TRP A 1 96 ? -16.684 -7.743 15.230 1.00 81.44 96 TRP A CA 1
ATOM 746 C C . TRP A 1 96 ? -16.838 -6.550 14.267 1.00 81.44 96 TRP A C 1
ATOM 748 O O . TRP A 1 96 ? -17.068 -5.421 14.694 1.00 81.44 96 TRP A O 1
ATOM 758 N N . VAL A 1 97 ? -16.750 -6.765 12.948 1.00 78.12 97 VAL A N 1
ATOM 759 C CA . VAL A 1 97 ? -16.967 -5.706 11.941 1.00 78.12 97 VAL A CA 1
ATOM 760 C C . VAL A 1 97 ? -18.446 -5.316 11.845 1.00 78.12 97 VAL A C 1
ATOM 762 O O . VAL A 1 97 ? -18.761 -4.205 11.390 1.00 78.12 97 VAL A O 1
ATOM 765 N N . LEU A 1 98 ? -19.351 -6.215 12.246 1.00 76.94 98 LEU A N 1
ATOM 766 C CA . LEU A 1 98 ? -20.783 -5.941 12.361 1.00 76.94 98 LEU A CA 1
ATOM 767 C C . LEU A 1 98 ? -21.108 -5.141 13.631 1.00 76.94 98 LEU A C 1
ATOM 769 O O . LEU A 1 98 ? -22.011 -4.308 13.590 1.00 76.94 98 LEU A O 1
ATOM 773 N N . GLU A 1 99 ? -20.333 -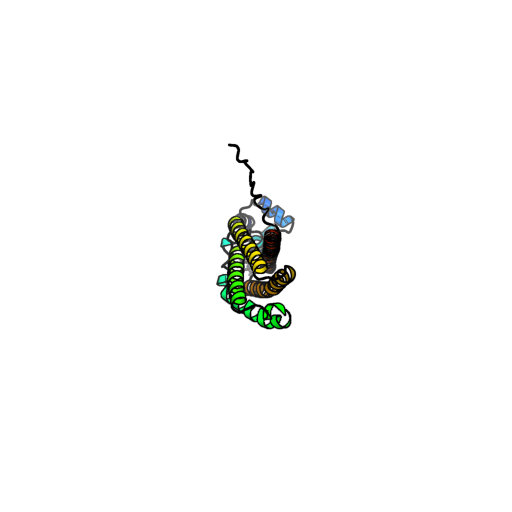5.334 14.700 1.00 83.75 99 GLU A N 1
ATOM 774 C CA . GLU A 1 99 ? -20.496 -4.662 15.999 1.00 83.75 99 GLU A CA 1
ATOM 775 C C . GLU A 1 99 ? -20.064 -3.185 15.987 1.00 83.75 99 GLU A C 1
ATOM 777 O O . GLU A 1 99 ? -20.525 -2.400 16.813 1.00 83.75 99 GLU A O 1
ATOM 782 N N . LEU A 1 100 ? -19.216 -2.777 15.034 1.00 84.44 100 LEU A N 1
ATOM 783 C CA . LEU A 1 100 ? -18.801 -1.378 14.882 1.00 84.44 100 LEU A CA 1
ATOM 784 C C . LEU A 1 100 ? -19.998 -0.455 14.633 1.00 84.44 100 LEU A C 1
ATOM 786 O O . LEU A 1 100 ? -20.833 -0.749 13.782 1.00 84.44 100 LEU A O 1
ATOM 790 N N . THR A 1 101 ? -20.029 0.727 15.243 1.00 88.56 101 THR A N 1
ATOM 791 C CA . THR A 1 101 ? -21.035 1.754 14.921 1.00 88.56 101 THR A CA 1
ATOM 792 C C . THR A 1 101 ? -20.821 2.345 13.521 1.00 88.56 101 THR A C 1
ATOM 794 O O . THR A 1 101 ? -19.746 2.223 12.926 1.00 88.56 101 THR A O 1
ATOM 797 N N . ASP A 1 102 ? -21.825 3.029 12.963 1.00 86.44 102 ASP A N 1
ATOM 798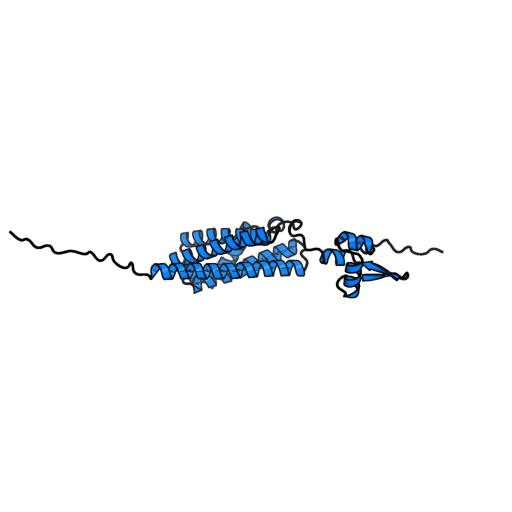 C CA . ASP A 1 102 ? -21.660 3.726 11.677 1.00 86.44 102 ASP A CA 1
ATOM 799 C C . ASP A 1 102 ? -20.569 4.796 11.703 1.00 86.44 102 ASP A C 1
ATOM 801 O O . ASP A 1 102 ? -19.843 4.960 10.717 1.00 86.44 102 ASP A O 1
ATOM 805 N N . GLU A 1 103 ? -20.404 5.468 12.840 1.00 88.38 103 GLU A N 1
ATOM 806 C CA . GLU A 1 103 ? -19.350 6.455 13.025 1.00 88.38 103 GLU A CA 1
ATOM 807 C C . GLU A 1 103 ? -17.963 5.801 13.048 1.00 88.38 103 GLU A C 1
ATOM 809 O O . GLU A 1 103 ? -17.069 6.226 12.311 1.00 88.38 103 GLU A O 1
ATOM 814 N N . GLN A 1 104 ? -17.793 4.704 13.793 1.00 87.06 104 GLN A N 1
ATOM 815 C CA . GLN A 1 104 ? -16.547 3.931 13.787 1.00 87.06 104 GLN A CA 1
ATOM 816 C C . GLN A 1 104 ? -16.219 3.430 12.376 1.00 87.06 104 GLN A C 1
ATOM 818 O O . GLN A 1 104 ? -15.099 3.595 11.884 1.00 87.06 104 GLN A O 1
ATOM 823 N N . ARG A 1 105 ? -17.220 2.899 11.661 1.00 85.06 105 ARG A N 1
ATOM 824 C CA . ARG A 1 105 ? -17.077 2.483 10.259 1.00 85.06 105 ARG A CA 1
ATOM 825 C C . ARG A 1 105 ? -16.662 3.636 9.350 1.00 85.06 105 ARG A C 1
ATOM 827 O O . ARG A 1 105 ? -15.867 3.429 8.434 1.00 85.06 105 ARG A O 1
ATOM 834 N N . ALA A 1 106 ? -17.196 4.840 9.543 1.00 84.88 106 ALA A N 1
ATOM 835 C CA . ALA A 1 106 ? -16.797 6.015 8.774 1.00 84.88 106 ALA A CA 1
ATOM 836 C C . ALA A 1 106 ? -15.326 6.384 9.029 1.00 84.88 106 ALA A C 1
ATOM 838 O O . ALA A 1 106 ? -14.566 6.486 8.063 1.00 84.88 106 ALA A O 1
ATOM 839 N N . ARG A 1 107 ? -14.906 6.452 10.299 1.00 86.50 107 ARG A N 1
ATOM 840 C CA . ARG A 1 107 ? -13.522 6.762 10.698 1.00 86.50 107 ARG A CA 1
ATOM 841 C C . ARG A 1 107 ? -12.512 5.762 10.130 1.00 86.50 107 ARG A C 1
ATOM 843 O O . ARG A 1 107 ? -11.492 6.160 9.567 1.00 86.50 107 ARG A O 1
ATOM 850 N N . PHE A 1 108 ? -12.797 4.459 10.213 1.00 86.06 108 PHE A N 1
ATOM 851 C CA . PHE A 1 108 ? -11.911 3.438 9.643 1.00 86.06 108 PHE A CA 1
ATOM 852 C C . PHE A 1 108 ? -11.844 3.502 8.113 1.00 86.06 108 PHE A C 1
ATOM 854 O O . PHE A 1 108 ? -10.769 3.301 7.546 1.00 86.06 108 PHE A O 1
ATOM 861 N N . ARG A 1 109 ? -12.958 3.813 7.432 1.00 84.00 109 ARG A N 1
ATOM 862 C CA . ARG A 1 109 ? -12.978 3.979 5.966 1.00 84.00 109 ARG A CA 1
ATOM 863 C C . ARG A 1 109 ? -12.131 5.161 5.509 1.00 84.00 109 ARG A C 1
ATOM 865 O O . ARG A 1 109 ? -11.376 5.011 4.553 1.00 84.00 109 ARG A O 1
ATOM 872 N N . GLU A 1 110 ? -12.248 6.305 6.176 1.00 87.19 110 GLU A N 1
ATOM 873 C CA . GLU A 1 110 ? -11.462 7.500 5.859 1.00 87.19 110 GLU A CA 1
ATOM 874 C C . GLU A 1 110 ? -9.961 7.229 6.006 1.00 87.19 110 GLU A C 1
ATOM 876 O O . GLU A 1 110 ? -9.183 7.457 5.079 1.00 87.19 110 GLU A O 1
ATOM 881 N N . ARG A 1 111 ? -9.559 6.622 7.126 1.00 87.25 111 ARG A N 1
ATOM 882 C CA . ARG A 1 111 ? -8.156 6.257 7.359 1.00 87.25 111 ARG A CA 1
ATOM 883 C C . ARG A 1 111 ? -7.661 5.214 6.358 1.00 87.25 111 ARG A C 1
ATOM 885 O O . ARG A 1 111 ? -6.581 5.373 5.798 1.00 87.25 111 ARG A O 1
ATOM 892 N N . GLY A 1 112 ? -8.463 4.188 6.066 1.00 85.94 112 GLY A N 1
ATOM 893 C CA . GLY A 1 112 ? -8.140 3.184 5.047 1.00 85.94 112 GLY A CA 1
ATOM 894 C C . GLY A 1 112 ? -7.940 3.791 3.653 1.00 85.94 112 GLY A C 1
ATOM 895 O O . GLY A 1 112 ? -7.029 3.388 2.931 1.00 85.94 112 GLY A O 1
ATOM 896 N N . HIS A 1 113 ? -8.730 4.807 3.291 1.00 87.25 113 HIS A N 1
ATOM 897 C CA . HIS A 1 113 ? -8.558 5.556 2.044 1.00 87.25 113 HIS A CA 1
ATOM 898 C C . HIS A 1 113 ? -7.216 6.305 2.005 1.00 87.25 113 HIS A C 1
ATOM 900 O O . HIS A 1 113 ? -6.528 6.280 0.982 1.00 87.25 113 HIS A O 1
ATOM 906 N N . VAL A 1 114 ? -6.810 6.937 3.112 1.00 90.50 114 VAL A N 1
ATOM 907 C CA . VAL A 1 114 ? -5.500 7.605 3.222 1.00 90.50 114 VAL A CA 1
ATOM 908 C C . VAL A 1 114 ? -4.352 6.605 3.062 1.00 90.50 114 VAL A C 1
ATOM 910 O O . VAL A 1 114 ? -3.430 6.871 2.287 1.00 90.50 114 VAL A O 1
ATOM 913 N N . LEU A 1 115 ? -4.430 5.444 3.723 1.00 90.00 115 LEU A N 1
ATOM 914 C CA . LEU A 1 115 ? -3.427 4.379 3.603 1.00 90.00 115 LEU A CA 1
ATOM 915 C C . LEU A 1 115 ? -3.303 3.877 2.159 1.00 90.00 115 LEU A C 1
ATOM 917 O O . LEU A 1 115 ? -2.200 3.840 1.618 1.00 90.00 115 LEU A O 1
ATOM 921 N N . ALA A 1 116 ? -4.427 3.579 1.501 1.00 89.06 116 ALA A N 1
ATOM 922 C CA . ALA A 1 116 ? -4.435 3.145 0.105 1.00 89.06 116 ALA A CA 1
ATOM 923 C C . ALA A 1 116 ? -3.837 4.205 -0.836 1.00 89.06 116 ALA A C 1
ATOM 925 O O . ALA A 1 116 ? -3.043 3.880 -1.716 1.00 89.06 116 ALA A O 1
ATOM 926 N N . ALA A 1 117 ? -4.169 5.485 -0.635 1.00 90.75 117 ALA A N 1
ATOM 927 C CA . ALA A 1 117 ? -3.625 6.572 -1.445 1.00 90.75 117 ALA A CA 1
ATOM 928 C C . ALA A 1 117 ? -2.106 6.748 -1.258 1.00 90.75 117 ALA A C 1
ATOM 930 O O . ALA A 1 117 ? -1.400 7.046 -2.220 1.00 90.75 117 ALA A O 1
ATOM 931 N N . ARG A 1 118 ? -1.593 6.574 -0.032 1.00 92.31 118 ARG A N 1
ATOM 932 C CA . ARG A 1 118 ? -0.149 6.612 0.259 1.00 92.31 118 ARG A CA 1
ATOM 933 C C . ARG A 1 118 ? 0.579 5.435 -0.378 1.00 92.31 118 ARG A C 1
ATOM 935 O O . ARG A 1 118 ? 1.604 5.651 -1.017 1.00 92.31 118 ARG A O 1
ATOM 942 N N . LEU A 1 119 ? 0.018 4.233 -0.269 1.00 91.62 119 LEU A N 1
ATOM 943 C CA . LEU A 1 119 ? 0.583 3.033 -0.876 1.00 91.62 119 LEU A CA 1
ATOM 944 C C . LEU A 1 119 ? 0.647 3.154 -2.405 1.00 91.62 119 LEU A C 1
ATOM 946 O O . LEU A 1 119 ? 1.673 2.843 -2.997 1.00 91.62 119 LEU A O 1
ATOM 950 N N . LEU A 1 120 ? -0.392 3.697 -3.049 1.00 92.06 120 LEU A N 1
ATOM 951 C CA . LEU A 1 120 ? -0.344 3.978 -4.487 1.00 92.06 120 LEU A CA 1
ATOM 952 C C . LEU A 1 120 ? 0.757 4.978 -4.854 1.00 92.06 120 LEU A C 1
ATOM 954 O O . LEU A 1 120 ? 1.518 4.717 -5.778 1.00 92.06 120 LEU A O 1
ATOM 958 N N . ARG A 1 121 ? 0.902 6.081 -4.106 1.00 93.06 121 ARG A N 1
ATOM 959 C CA . ARG A 1 121 ? 1.995 7.045 -4.334 1.00 93.06 121 ARG A CA 1
ATOM 960 C C . ARG A 1 121 ? 3.382 6.440 -4.124 1.00 93.06 121 ARG A C 1
ATOM 962 O O . ARG A 1 121 ? 4.313 6.846 -4.805 1.00 93.06 121 ARG A O 1
ATOM 969 N N . TYR A 1 122 ? 3.524 5.509 -3.183 1.00 93.31 122 TYR A N 1
ATOM 970 C CA . TYR A 1 122 ? 4.760 4.754 -2.986 1.00 93.31 122 TYR A CA 1
ATOM 971 C C . TYR A 1 122 ? 5.093 3.897 -4.215 1.00 93.31 122 TYR A C 1
ATOM 973 O O . TYR A 1 122 ? 6.224 3.932 -4.695 1.00 93.31 122 TYR A O 1
ATOM 981 N N . LEU A 1 123 ? 4.109 3.166 -4.744 1.00 91.38 123 LEU A N 1
ATOM 982 C CA . LEU A 1 123 ? 4.300 2.289 -5.904 1.00 91.38 123 LEU A CA 1
ATOM 983 C C . LEU A 1 123 ? 4.537 3.071 -7.206 1.00 91.38 123 LEU A C 1
ATOM 985 O O . LEU A 1 123 ? 5.282 2.602 -8.063 1.00 91.38 123 LEU A O 1
ATOM 989 N N . ASP A 1 124 ? 3.952 4.264 -7.325 1.00 91.00 124 ASP A N 1
ATOM 990 C CA . ASP A 1 124 ? 4.134 5.188 -8.454 1.00 91.00 124 ASP A CA 1
ATOM 991 C C . ASP A 1 124 ? 5.352 6.119 -8.303 1.00 91.00 124 ASP A C 1
ATOM 993 O O . ASP A 1 124 ? 5.566 6.998 -9.138 1.00 91.00 124 ASP A O 1
ATOM 997 N N . ALA A 1 125 ? 6.150 5.983 -7.239 1.00 89.44 125 ALA A N 1
ATOM 998 C CA . ALA A 1 125 ? 7.247 6.908 -6.986 1.00 89.44 125 ALA A CA 1
ATOM 999 C C . ALA A 1 125 ? 8.343 6.823 -8.076 1.00 89.44 125 ALA A C 1
ATOM 1001 O O . ALA A 1 125 ? 8.786 5.718 -8.419 1.00 89.44 125 ALA A O 1
ATOM 1002 N N . PRO A 1 126 ? 8.833 7.976 -8.582 1.00 81.19 126 PRO A N 1
ATOM 1003 C CA . PRO A 1 126 ? 9.771 8.021 -9.708 1.00 81.19 126 PRO A CA 1
ATOM 1004 C C . PRO A 1 126 ? 11.169 7.504 -9.347 1.00 81.19 126 PRO A C 1
ATOM 1006 O O . PRO A 1 126 ? 11.899 7.034 -10.215 1.00 81.19 126 PRO A O 1
ATOM 1009 N N . ASP A 1 127 ? 11.539 7.553 -8.067 1.00 83.44 127 ASP A N 1
ATOM 1010 C CA . ASP A 1 127 ? 12.838 7.124 -7.563 1.00 83.44 127 ASP A CA 1
ATOM 1011 C C . ASP A 1 127 ? 12.740 6.566 -6.132 1.00 83.44 127 ASP A C 1
ATOM 1013 O O . ASP A 1 127 ? 11.691 6.599 -5.479 1.00 83.44 127 ASP A O 1
ATOM 1017 N N . GLY A 1 128 ? 13.853 6.017 -5.642 1.00 83.12 128 GLY A N 1
ATOM 1018 C CA . GLY A 1 128 ? 13.922 5.396 -4.320 1.00 83.12 128 GLY A CA 1
ATOM 1019 C C . GLY A 1 128 ? 13.762 6.375 -3.153 1.00 83.12 128 GLY A C 1
ATOM 1020 O O . GLY A 1 128 ? 13.239 5.979 -2.113 1.00 83.12 128 GLY A O 1
ATOM 1021 N N . MET A 1 129 ? 14.164 7.641 -3.305 1.00 82.50 129 MET A N 1
ATOM 1022 C CA . MET A 1 129 ? 14.053 8.648 -2.245 1.00 82.50 129 MET A CA 1
ATOM 1023 C C . MET A 1 129 ? 12.596 9.082 -2.069 1.00 82.50 129 MET A C 1
ATOM 1025 O O . MET A 1 129 ? 12.083 9.086 -0.946 1.00 82.50 129 MET A O 1
ATOM 1029 N N . ALA A 1 130 ? 11.906 9.367 -3.175 1.00 85.38 130 ALA A N 1
ATOM 1030 C CA . ALA A 1 130 ? 10.476 9.646 -3.189 1.00 85.38 130 ALA A CA 1
ATOM 1031 C C . ALA A 1 130 ? 9.672 8.451 -2.652 1.00 85.38 130 ALA A C 1
ATOM 1033 O O . ALA A 1 130 ? 8.774 8.636 -1.825 1.00 85.38 130 ALA A O 1
ATOM 1034 N N . ALA A 1 131 ? 10.035 7.224 -3.051 1.00 87.44 131 ALA A N 1
ATOM 1035 C CA . ALA A 1 131 ? 9.418 6.004 -2.537 1.00 87.44 131 ALA A CA 1
ATOM 1036 C C . ALA A 1 131 ? 9.601 5.888 -1.015 1.00 87.44 131 ALA A C 1
ATOM 1038 O O . ALA A 1 131 ? 8.623 5.738 -0.286 1.00 87.44 131 ALA A O 1
ATOM 1039 N N . ALA A 1 132 ? 10.829 6.036 -0.510 1.00 86.81 132 ALA A N 1
ATOM 1040 C CA . ALA A 1 132 ? 11.114 5.969 0.923 1.00 86.81 132 ALA A CA 1
ATOM 1041 C C . ALA A 1 132 ? 10.328 7.021 1.728 1.00 86.81 132 ALA A C 1
ATOM 1043 O O . ALA A 1 132 ? 9.822 6.721 2.809 1.00 86.81 132 ALA A O 1
ATOM 1044 N N . GLY A 1 133 ? 10.171 8.235 1.188 1.00 87.56 133 GLY A N 1
ATOM 1045 C CA . GLY A 1 133 ? 9.334 9.275 1.789 1.00 87.56 133 GLY A CA 1
ATOM 1046 C C . GLY A 1 133 ? 7.859 8.872 1.885 1.00 87.56 133 GLY A C 1
ATOM 1047 O O . GLY A 1 133 ? 7.260 8.984 2.954 1.00 87.56 133 GLY A O 1
ATOM 1048 N N . GLN A 1 134 ? 7.269 8.353 0.801 1.00 91.06 134 GLN A N 1
ATOM 1049 C CA . GLN A 1 134 ? 5.869 7.902 0.817 1.00 91.06 134 GLN A CA 1
ATOM 1050 C C . GLN A 1 134 ? 5.649 6.688 1.724 1.00 91.06 134 GLN A C 1
ATOM 1052 O O . GLN A 1 134 ? 4.607 6.614 2.374 1.00 91.06 134 GLN A O 1
ATOM 1057 N N . LEU A 1 135 ? 6.616 5.769 1.796 1.00 91.06 135 LEU A N 1
ATOM 1058 C CA . LEU A 1 135 ? 6.548 4.600 2.672 1.00 91.06 135 LEU A CA 1
ATOM 1059 C C . LEU A 1 135 ? 6.585 5.002 4.148 1.00 91.06 135 LEU A C 1
ATOM 1061 O O . LEU A 1 135 ? 5.734 4.566 4.918 1.00 91.06 135 LEU A O 1
ATOM 1065 N N . ARG A 1 136 ? 7.482 5.923 4.523 1.00 91.81 136 ARG A N 1
ATOM 1066 C CA . ARG A 1 136 ? 7.533 6.475 5.885 1.00 91.81 136 ARG A CA 1
ATOM 1067 C C . ARG A 1 136 ? 6.204 7.116 6.281 1.00 91.81 136 ARG A C 1
ATOM 1069 O O . ARG A 1 136 ? 5.685 6.850 7.360 1.00 91.81 136 ARG A O 1
ATOM 1076 N N . GLU A 1 137 ? 5.626 7.924 5.396 1.00 93.69 137 GLU A N 1
ATOM 1077 C CA . GLU A 1 137 ? 4.304 8.519 5.613 1.00 93.69 137 GLU A CA 1
ATOM 1078 C C . GLU A 1 137 ? 3.205 7.453 5.736 1.00 93.69 137 GLU A C 1
ATOM 1080 O O . GLU A 1 137 ? 2.330 7.564 6.596 1.00 93.69 137 GLU A O 1
ATOM 1085 N N . ALA A 1 138 ? 3.235 6.405 4.907 1.00 92.75 138 ALA A N 1
ATOM 1086 C CA . ALA A 1 138 ? 2.289 5.295 4.992 1.00 92.75 138 ALA A CA 1
ATOM 1087 C C . ALA A 1 138 ? 2.391 4.567 6.343 1.00 92.75 138 ALA A C 1
ATOM 1089 O O . ALA A 1 138 ? 1.364 4.338 6.983 1.00 92.75 138 ALA A O 1
ATOM 1090 N N . ALA A 1 139 ? 3.610 4.279 6.807 1.00 93.12 139 ALA A N 1
ATOM 1091 C CA . ALA A 1 139 ? 3.871 3.649 8.097 1.00 93.12 139 ALA A CA 1
ATOM 1092 C C . ALA A 1 139 ? 3.389 4.519 9.272 1.00 93.12 139 ALA A C 1
ATOM 1094 O O . ALA A 1 139 ? 2.709 4.016 10.166 1.00 93.12 139 ALA A O 1
ATOM 1095 N N . LEU A 1 140 ? 3.640 5.835 9.249 1.00 93.06 140 LEU A N 1
ATOM 1096 C CA . LEU A 1 140 ? 3.121 6.762 10.267 1.00 93.06 140 LEU A CA 1
ATOM 1097 C C . LEU A 1 140 ? 1.587 6.731 10.329 1.00 93.06 140 LEU A C 1
ATOM 1099 O O . LEU A 1 140 ? 1.011 6.491 11.389 1.00 93.06 140 LEU A O 1
ATOM 1103 N N . ASN A 1 141 ? 0.917 6.873 9.181 1.00 94.06 141 ASN A N 1
ATOM 1104 C CA . ASN A 1 141 ? -0.545 6.805 9.109 1.00 94.06 141 ASN A CA 1
ATOM 1105 C C . ASN A 1 141 ? -1.087 5.431 9.558 1.00 94.06 141 ASN A C 1
ATOM 1107 O O . ASN A 1 141 ? -2.163 5.351 10.156 1.00 94.06 141 ASN A O 1
ATOM 1111 N N . ALA A 1 142 ? -0.353 4.346 9.296 1.00 94.81 142 ALA A N 1
ATOM 1112 C CA . ALA A 1 142 ? -0.717 3.004 9.738 1.00 94.81 142 ALA A CA 1
ATOM 1113 C C . ALA A 1 142 ? -0.574 2.848 11.262 1.00 94.81 142 ALA A C 1
ATOM 1115 O O . ALA A 1 142 ? -1.436 2.242 11.904 1.00 94.81 142 ALA A O 1
ATOM 1116 N N . GLY A 1 143 ? 0.444 3.455 11.875 1.00 95.31 143 GLY A N 1
ATOM 1117 C CA . GLY A 1 143 ? 0.561 3.537 13.332 1.00 95.31 143 GLY A CA 1
ATOM 1118 C C . GLY A 1 143 ? -0.571 4.338 13.975 1.00 95.31 143 GLY A C 1
ATOM 1119 O O . GLY A 1 143 ? -1.111 3.942 15.010 1.00 95.31 143 GLY A O 1
ATOM 1120 N N . ASP A 1 144 ? -0.991 5.434 13.347 1.00 93.69 144 ASP A N 1
ATOM 1121 C CA . ASP A 1 144 ? -2.137 6.236 13.788 1.00 93.69 144 ASP A CA 1
ATOM 1122 C C . ASP A 1 144 ? -3.443 5.445 13.714 1.00 93.69 144 ASP A C 1
ATOM 1124 O O . ASP A 1 144 ? -4.278 5.536 14.617 1.00 93.69 144 ASP A O 1
ATOM 1128 N N . TYR A 1 145 ? -3.606 4.636 12.665 1.00 93.38 145 TYR A N 1
ATOM 1129 C CA . TYR A 1 145 ? -4.716 3.695 12.546 1.00 93.38 145 TYR A CA 1
ATOM 1130 C C . TYR A 1 145 ? -4.757 2.741 13.746 1.00 93.38 145 TYR A C 1
ATOM 1132 O O . TYR A 1 145 ? -5.798 2.612 14.388 1.00 93.38 145 TYR A O 1
ATOM 1140 N N . GLY A 1 146 ? -3.619 2.135 14.102 1.00 94.38 146 GLY A N 1
ATOM 1141 C CA . GLY A 1 146 ? -3.513 1.241 15.259 1.00 94.38 146 GLY A CA 1
ATOM 1142 C C . GLY A 1 146 ? -3.854 1.921 16.586 1.00 94.38 146 GLY A C 1
ATOM 1143 O O . GLY A 1 146 ? -4.583 1.356 17.404 1.00 94.38 146 GLY A O 1
ATOM 1144 N N . ARG A 1 147 ? -3.398 3.166 16.789 1.00 94.56 147 ARG A N 1
ATOM 1145 C CA . ARG A 1 147 ? -3.738 3.954 17.988 1.00 94.56 147 ARG A CA 1
ATOM 1146 C C . ARG A 1 147 ? -5.237 4.198 18.113 1.00 94.56 147 ARG A C 1
ATOM 1148 O O . ARG A 1 147 ? -5.768 4.091 19.219 1.00 94.56 147 ARG A O 1
ATOM 1155 N N . VAL A 1 148 ? -5.902 4.508 17.000 1.00 92.25 148 VAL A N 1
ATOM 1156 C CA . VAL A 1 148 ? -7.356 4.697 16.970 1.00 92.25 148 VAL A CA 1
ATOM 1157 C C . VAL A 1 148 ? -8.097 3.388 17.179 1.00 92.25 148 VAL A C 1
ATOM 1159 O O . VAL A 1 148 ? -9.011 3.366 17.990 1.00 92.25 148 VAL A O 1
ATOM 1162 N N . ALA A 1 149 ? -7.676 2.289 16.555 1.00 92.56 149 ALA A N 1
ATOM 1163 C CA . ALA A 1 149 ? -8.288 0.984 16.796 1.00 92.56 149 ALA A CA 1
ATOM 1164 C C . ALA A 1 149 ? -8.272 0.618 18.292 1.00 92.56 149 ALA A C 1
ATOM 1166 O O . ALA A 1 149 ? -9.303 0.250 18.852 1.00 92.56 149 ALA A O 1
ATOM 1167 N N . ALA A 1 150 ? -7.143 0.841 18.973 1.00 93.88 150 ALA A N 1
ATOM 1168 C CA . ALA A 1 150 ? -7.056 0.672 20.422 1.00 93.88 150 ALA A CA 1
ATOM 1169 C C . ALA A 1 150 ? -7.950 1.658 21.200 1.00 93.88 150 ALA A C 1
ATOM 1171 O O . ALA A 1 150 ? -8.458 1.330 22.273 1.00 93.88 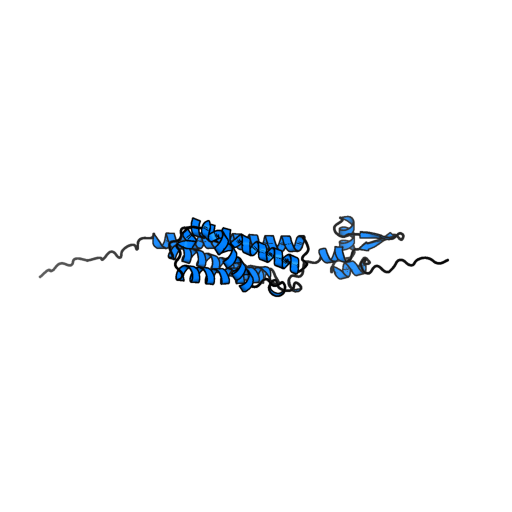150 ALA A O 1
ATOM 1172 N N . ALA A 1 151 ? -8.088 2.909 20.747 1.00 90.81 151 ALA A N 1
ATOM 1173 C CA . ALA A 1 151 ? -8.956 3.915 21.378 1.00 90.81 151 ALA A CA 1
ATOM 1174 C C . ALA A 1 151 ? -10.437 3.528 21.298 1.00 90.81 151 ALA A C 1
ATOM 1176 O O . ALA A 1 151 ? -11.151 3.679 22.281 1.00 90.81 151 ALA A O 1
ATOM 1177 N N . GLU A 1 152 ? -10.839 2.939 20.176 1.00 89.00 152 GLU A N 1
ATOM 1178 C CA . GLU A 1 152 ? -12.187 2.434 19.900 1.00 89.00 152 GLU A CA 1
ATOM 1179 C C . GLU A 1 152 ? -12.458 1.054 20.538 1.00 89.00 152 GLU A C 1
ATOM 1181 O O . GLU A 1 152 ? -13.503 0.456 20.305 1.00 89.00 152 GLU A O 1
ATOM 1186 N N . GLY A 1 153 ? -11.527 0.534 21.348 1.00 90.25 153 GLY A N 1
ATOM 1187 C CA . GLY A 1 153 ? -11.708 -0.705 22.111 1.00 90.25 153 GLY A CA 1
ATOM 1188 C C . GLY A 1 153 ? -11.453 -1.996 21.330 1.00 90.25 153 GLY A C 1
ATOM 1189 O O . GLY A 1 153 ? -11.621 -3.075 21.893 1.00 90.25 153 GLY A O 1
ATOM 1190 N N . LEU A 1 154 ? -11.001 -1.916 20.075 1.00 91.62 154 LEU A N 1
ATOM 1191 C CA . LEU A 1 154 ? -10.633 -3.106 19.312 1.00 91.62 154 LEU A CA 1
ATOM 1192 C C . LEU A 1 154 ? -9.375 -3.746 19.894 1.00 91.62 154 LEU A C 1
ATOM 1194 O O . LEU A 1 154 ? -8.392 -3.074 20.222 1.00 91.62 154 LEU A O 1
ATOM 1198 N N . SER A 1 155 ? -9.379 -5.070 19.968 1.00 93.69 155 SER A N 1
ATOM 1199 C CA . SER A 1 155 ? -8.193 -5.853 20.301 1.00 93.69 155 SER A CA 1
ATOM 1200 C C . SER A 1 155 ? -7.140 -5.785 19.187 1.00 93.69 155 SER A C 1
ATOM 1202 O O . SER A 1 155 ? -7.421 -5.445 18.030 1.00 93.69 155 SER A O 1
ATOM 1204 N N . LEU A 1 156 ? -5.896 -6.128 19.536 1.00 94.94 156 LEU A N 1
ATOM 1205 C CA . LEU A 1 156 ? -4.812 -6.215 18.559 1.00 94.94 156 LEU A CA 1
ATOM 1206 C C . LEU A 1 156 ? -5.127 -7.266 17.485 1.00 94.94 156 LEU A C 1
ATOM 1208 O O . LEU A 1 156 ? -4.909 -7.006 16.307 1.00 94.94 156 LEU A O 1
ATOM 1212 N N . SER A 1 157 ? -5.687 -8.414 17.879 1.00 93.56 157 SER A N 1
ATOM 1213 C CA . SER A 1 157 ? -6.072 -9.483 16.953 1.00 93.56 157 SER A CA 1
ATOM 1214 C C . SER A 1 157 ? -7.132 -9.020 15.957 1.00 93.56 157 SER A C 1
ATOM 1216 O O . SER A 1 157 ? -6.917 -9.191 14.764 1.00 93.56 157 SE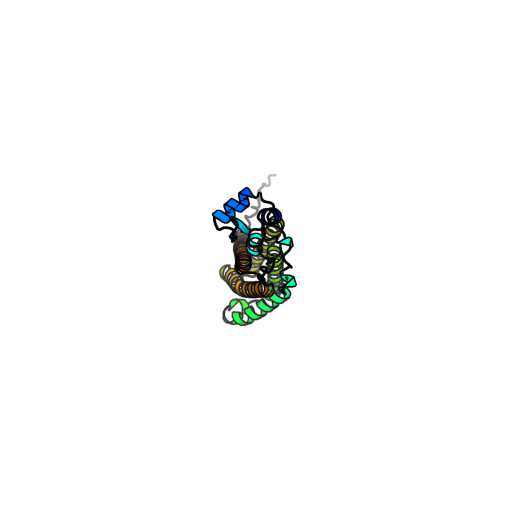R A O 1
ATOM 1218 N N . GLN A 1 158 ? -8.202 -8.351 16.404 1.00 91.81 158 GLN A N 1
ATOM 1219 C CA . GLN A 1 158 ? -9.214 -7.771 15.503 1.00 91.81 158 GLN A CA 1
ATOM 1220 C C . GLN A 1 158 ? -8.592 -6.753 14.535 1.00 91.81 158 GLN A C 1
ATOM 1222 O O . GLN A 1 158 ? -8.885 -6.746 13.342 1.00 91.81 158 GLN A O 1
ATOM 1227 N N . THR A 1 159 ? -7.678 -5.914 15.029 1.00 92.00 159 THR A N 1
ATOM 1228 C CA . THR A 1 159 ? -6.991 -4.911 14.200 1.00 92.00 159 THR A CA 1
ATOM 1229 C C . THR A 1 159 ? -6.141 -5.568 13.104 1.00 92.00 159 THR A C 1
ATOM 1231 O O . THR A 1 159 ? -6.212 -5.168 11.940 1.00 92.00 159 THR A O 1
ATOM 1234 N N . VAL A 1 160 ? -5.358 -6.592 13.460 1.00 92.62 160 VAL A N 1
ATOM 1235 C CA . VAL A 1 160 ? -4.514 -7.357 12.527 1.00 92.62 160 VAL A CA 1
ATOM 1236 C C . VAL A 1 160 ? -5.365 -8.150 11.538 1.00 92.62 160 VAL A C 1
ATOM 1238 O O . VAL A 1 160 ? -5.098 -8.122 10.340 1.00 92.62 160 VAL A O 1
ATOM 1241 N N . GLU A 1 161 ? -6.415 -8.815 12.013 1.00 89.19 161 GLU A N 1
ATOM 1242 C CA . GLU A 1 161 ? -7.346 -9.575 11.179 1.00 89.19 161 GLU A CA 1
ATOM 1243 C C . GLU A 1 161 ? -8.003 -8.677 10.123 1.00 89.19 161 GLU A C 1
ATOM 1245 O O . GLU A 1 161 ? -8.011 -9.012 8.935 1.00 89.19 161 GLU A O 1
ATOM 1250 N N . GLY A 1 162 ? -8.463 -7.489 10.532 1.00 86.69 162 GLY A N 1
ATOM 1251 C CA . GLY A 1 162 ? -8.966 -6.473 9.616 1.00 86.69 162 GLY A CA 1
ATOM 1252 C C . GLY A 1 162 ? -7.931 -6.125 8.547 1.00 86.69 162 GLY A C 1
ATOM 1253 O O . GLY A 1 162 ? -8.219 -6.230 7.355 1.00 86.69 162 GLY A O 1
ATOM 1254 N N . PHE A 1 163 ? -6.707 -5.775 8.955 1.00 88.88 163 PHE A N 1
ATOM 1255 C CA . PHE A 1 163 ? -5.624 -5.442 8.026 1.00 88.88 163 PHE A CA 1
ATOM 1256 C C . PHE A 1 163 ? -5.370 -6.555 6.995 1.00 88.88 163 PHE A C 1
ATOM 1258 O O . PHE A 1 163 ? -5.369 -6.295 5.789 1.00 88.88 163 PHE A O 1
ATOM 1265 N N . LEU A 1 164 ? -5.208 -7.801 7.452 1.00 88.19 164 LEU A N 1
ATOM 1266 C CA . LEU A 1 164 ? -4.934 -8.953 6.589 1.00 88.19 164 LEU A CA 1
ATOM 1267 C C . LEU A 1 164 ? -6.075 -9.214 5.601 1.00 88.19 164 LEU A C 1
ATOM 1269 O O . LEU A 1 164 ? -5.822 -9.499 4.428 1.00 88.19 164 LEU A O 1
ATOM 1273 N N . ARG A 1 165 ? -7.336 -9.050 6.022 1.00 83.31 165 ARG A N 1
ATOM 1274 C CA . ARG A 1 165 ? -8.484 -9.205 5.117 1.00 83.31 165 ARG A CA 1
ATOM 1275 C C . ARG A 1 165 ? -8.511 -8.128 4.032 1.00 83.31 165 ARG A C 1
ATOM 1277 O O . ARG A 1 165 ? -8.885 -8.417 2.896 1.00 83.31 165 ARG A O 1
ATOM 1284 N N . PHE A 1 166 ? -8.085 -6.905 4.349 1.00 77.06 166 PHE A N 1
ATOM 1285 C CA . PHE A 1 166 ? -8.040 -5.795 3.391 1.00 77.06 166 PHE A CA 1
ATOM 1286 C C . PHE A 1 166 ? -6.812 -5.806 2.468 1.00 77.06 166 PHE A C 1
ATOM 1288 O O . PHE A 1 166 ? -6.831 -5.116 1.447 1.00 77.06 166 PHE A O 1
ATOM 1295 N N . ARG A 1 167 ? -5.796 -6.636 2.741 1.00 85.50 167 ARG A N 1
ATOM 1296 C CA . ARG A 1 167 ? -4.654 -6.855 1.836 1.00 85.50 167 ARG A CA 1
ATOM 1297 C C . ARG A 1 167 ? -5.081 -7.505 0.517 1.00 85.50 167 ARG A C 1
ATOM 1299 O O . ARG A 1 167 ? -4.747 -7.010 -0.558 1.00 85.50 167 ARG A O 1
ATOM 1306 N N . ALA A 1 168 ? -5.873 -8.576 0.564 1.00 85.38 168 ALA A N 1
ATOM 1307 C CA . ALA A 1 168 ? -6.210 -9.355 -0.635 1.00 85.38 168 ALA A CA 1
ATOM 1308 C C . ALA A 1 168 ? -6.922 -8.547 -1.753 1.00 85.38 168 ALA A C 1
ATOM 1310 O O . ALA A 1 168 ? -6.514 -8.647 -2.915 1.00 85.38 168 ALA A O 1
ATOM 1311 N N . PRO A 1 169 ? -7.924 -7.692 -1.462 1.00 87.25 169 PRO A N 1
ATOM 1312 C CA . PRO A 1 169 ? -8.571 -6.867 -2.484 1.00 87.25 169 PRO A CA 1
ATOM 1313 C C . PRO A 1 169 ? -7.628 -5.852 -3.142 1.00 87.25 169 PRO A C 1
ATOM 1315 O O . PRO A 1 169 ? -7.777 -5.563 -4.330 1.00 87.25 169 PRO A O 1
ATOM 1318 N N . PHE A 1 170 ? -6.651 -5.319 -2.398 1.00 89.88 170 PHE A N 1
ATOM 1319 C CA . PHE A 1 170 ? -5.639 -4.414 -2.949 1.00 89.88 170 PHE A CA 1
ATOM 1320 C C . PHE A 1 170 ? -4.728 -5.146 -3.933 1.00 89.88 170 PHE A C 1
ATOM 1322 O O . PHE A 1 170 ? -4.550 -4.692 -5.061 1.00 89.88 170 PHE A O 1
ATOM 1329 N N . HIS A 1 171 ? -4.225 -6.317 -3.537 1.00 90.25 171 HIS A N 1
ATOM 1330 C CA . HIS A 1 171 ? -3.404 -7.180 -4.387 1.00 90.25 171 HIS A CA 1
ATOM 1331 C C . HIS A 1 171 ? -4.093 -7.537 -5.699 1.00 90.25 171 HIS A C 1
ATOM 1333 O O . HIS A 1 171 ? -3.489 -7.466 -6.770 1.00 90.25 171 HIS A O 1
ATOM 1339 N N . HIS A 1 172 ? -5.376 -7.885 -5.625 1.00 90.12 172 HIS A N 1
ATOM 1340 C CA . HIS A 1 172 ? -6.162 -8.216 -6.803 1.00 90.12 172 HIS A CA 1
ATOM 1341 C C . HIS A 1 172 ? -6.266 -7.038 -7.786 1.00 90.12 172 HIS A C 1
ATOM 1343 O O . HIS A 1 172 ? -6.090 -7.210 -8.998 1.00 90.12 172 HIS A O 1
ATOM 1349 N N . GLU A 1 173 ? -6.535 -5.834 -7.279 1.00 92.06 173 GLU A N 1
ATOM 1350 C CA . GLU A 1 173 ? -6.611 -4.628 -8.105 1.00 92.06 173 GLU A CA 1
ATOM 1351 C C . GLU A 1 173 ? -5.239 -4.231 -8.662 1.00 92.06 173 GLU A C 1
ATOM 1353 O O . GLU A 1 173 ? -5.145 -3.861 -9.833 1.00 92.06 173 GLU A O 1
ATOM 1358 N N . LEU A 1 174 ? -4.168 -4.399 -7.882 1.00 91.69 174 LEU A N 1
ATOM 1359 C CA . LEU A 1 174 ? -2.795 -4.154 -8.318 1.00 91.69 174 LEU A CA 1
ATOM 1360 C C . LEU A 1 174 ? -2.381 -5.095 -9.455 1.00 91.69 174 LEU A C 1
ATOM 1362 O O . LEU A 1 174 ? -1.912 -4.638 -10.496 1.00 91.69 174 LEU A O 1
ATOM 1366 N N . ALA A 1 175 ? -2.638 -6.397 -9.312 1.00 90.31 175 ALA A N 1
ATOM 1367 C CA . ALA A 1 175 ? -2.384 -7.379 -10.364 1.00 90.31 175 ALA A CA 1
ATOM 1368 C C . ALA A 1 175 ? -3.218 -7.093 -11.625 1.00 90.31 175 ALA A C 1
ATOM 1370 O O . ALA A 1 175 ? -2.747 -7.253 -12.751 1.00 90.31 175 ALA A O 1
ATOM 1371 N N . THR A 1 176 ? -4.466 -6.648 -11.456 1.00 90.56 176 THR A N 1
ATOM 1372 C CA . THR A 1 176 ? -5.335 -6.265 -12.577 1.00 90.56 176 THR A CA 1
ATOM 1373 C C . THR A 1 176 ? -4.817 -5.026 -13.302 1.00 90.56 176 THR A C 1
ATOM 1375 O O . THR A 1 176 ? -4.839 -4.987 -14.533 1.00 90.56 176 THR A O 1
ATOM 1378 N N . ALA A 1 177 ? -4.318 -4.037 -12.563 1.00 89.44 177 ALA A N 1
ATOM 1379 C CA . ALA A 1 177 ? -3.702 -2.843 -13.123 1.00 89.44 177 ALA A CA 1
ATOM 1380 C C . ALA A 1 177 ? -2.404 -3.170 -13.872 1.00 89.44 177 ALA A C 1
ATOM 1382 O O . ALA A 1 177 ? -2.237 -2.721 -15.002 1.00 89.44 177 ALA A O 1
ATOM 1383 N N . ALA A 1 178 ? -1.543 -4.021 -13.301 1.00 87.00 178 ALA A N 1
ATOM 1384 C CA . ALA A 1 178 ? -0.314 -4.488 -13.943 1.00 87.00 178 ALA A CA 1
ATOM 1385 C C . ALA A 1 178 ? -0.596 -5.162 -15.297 1.00 87.00 178 ALA A C 1
ATOM 1387 O O . ALA A 1 178 ? 0.014 -4.810 -16.306 1.00 87.00 178 ALA A O 1
ATOM 1388 N N . ARG A 1 179 ? -1.605 -6.047 -15.358 1.00 83.44 179 ARG A N 1
ATOM 1389 C CA . ARG A 1 179 ? -2.029 -6.685 -16.619 1.00 83.44 179 ARG A CA 1
ATOM 1390 C C . ARG A 1 179 ? -2.532 -5.677 -17.653 1.00 83.44 179 ARG A C 1
ATOM 1392 O O . ARG A 1 179 ? -2.159 -5.764 -18.816 1.00 83.44 179 ARG A O 1
ATOM 1399 N N . ARG A 1 180 ? -3.359 -4.706 -17.245 1.00 83.06 180 ARG A N 1
ATOM 1400 C CA . ARG A 1 180 ? -3.864 -3.642 -18.142 1.00 83.06 180 ARG A CA 1
ATOM 1401 C C . ARG A 1 180 ? -2.750 -2.760 -18.692 1.00 83.06 180 ARG A C 1
ATOM 1403 O O . ARG A 1 180 ? -2.878 -2.220 -19.783 1.00 83.06 180 ARG A O 1
ATOM 1410 N N . ARG A 1 181 ? -1.677 -2.619 -17.919 1.00 74.94 181 ARG A N 1
ATOM 1411 C CA . ARG A 1 181 ? -0.489 -1.843 -18.248 1.00 74.94 181 ARG A CA 1
ATOM 1412 C C . ARG A 1 181 ? 0.474 -2.571 -19.192 1.00 74.94 181 ARG A C 1
ATOM 1414 O O . ARG A 1 181 ? 1.434 -1.960 -19.646 1.00 74.94 181 ARG A O 1
ATOM 1421 N N . GLY A 1 182 ? 0.216 -3.849 -19.486 1.00 73.19 182 GLY A N 1
ATOM 1422 C CA . GLY A 1 182 ? 1.089 -4.675 -20.316 1.00 73.19 182 GLY A CA 1
ATOM 1423 C C . GLY A 1 182 ? 2.435 -4.973 -19.658 1.00 73.19 182 GLY A C 1
ATOM 1424 O O . GLY A 1 182 ? 3.397 -5.231 -20.373 1.00 73.19 182 GLY A O 1
ATOM 1425 N N . PHE A 1 183 ? 2.511 -4.907 -18.322 1.00 78.00 183 PHE A N 1
ATOM 1426 C CA . PHE A 1 183 ? 3.722 -5.266 -17.589 1.00 78.00 183 PHE A CA 1
ATOM 1427 C C . PHE A 1 183 ? 4.129 -6.693 -17.908 1.00 78.00 183 PHE A C 1
ATOM 1429 O O . PHE A 1 183 ? 3.286 -7.597 -17.948 1.00 78.00 183 PHE A O 1
ATOM 1436 N N . ASP A 1 184 ? 5.429 -6.896 -18.097 1.00 77.62 184 ASP A N 1
ATOM 1437 C CA . ASP A 1 184 ? 5.946 -8.248 -18.204 1.00 77.62 184 ASP A CA 1
ATOM 1438 C C . ASP A 1 184 ? 5.865 -8.971 -16.843 1.00 77.62 184 ASP A C 1
ATOM 1440 O O . ASP A 1 184 ? 5.481 -8.409 -15.805 1.00 77.62 184 ASP A O 1
ATOM 1444 N N . THR A 1 185 ? 6.183 -10.264 -16.840 1.00 81.19 185 THR A N 1
ATOM 1445 C CA . THR A 1 185 ? 6.137 -11.075 -15.619 1.00 81.19 185 THR A CA 1
ATOM 1446 C C . THR A 1 185 ? 7.050 -10.518 -14.530 1.00 81.19 185 THR A C 1
ATOM 1448 O O . THR A 1 185 ? 6.663 -10.508 -13.366 1.00 81.19 185 THR A O 1
ATOM 1451 N N . ARG A 1 186 ? 8.240 -10.027 -14.889 1.00 81.56 186 ARG A N 1
ATOM 1452 C CA . ARG A 1 186 ? 9.215 -9.508 -13.931 1.00 81.56 186 ARG A CA 1
ATOM 1453 C C . ARG A 1 186 ? 8.726 -8.203 -13.317 1.00 81.56 186 ARG A C 1
ATOM 1455 O O . ARG A 1 186 ? 8.745 -8.074 -12.099 1.00 81.56 186 ARG A O 1
ATOM 1462 N N . GLU A 1 187 ? 8.256 -7.265 -14.131 1.00 81.50 187 GLU A N 1
ATOM 1463 C CA . GLU A 1 187 ? 7.724 -5.984 -13.662 1.00 81.50 187 GLU A CA 1
ATOM 1464 C C . GLU A 1 187 ? 6.500 -6.172 -12.764 1.00 81.50 187 GLU A C 1
ATOM 1466 O O . GLU A 1 187 ? 6.357 -5.495 -11.745 1.00 81.50 187 GLU A O 1
ATOM 1471 N N . THR A 1 188 ? 5.631 -7.123 -13.118 1.00 85.44 188 THR A N 1
ATOM 1472 C CA . THR A 1 188 ? 4.477 -7.490 -12.293 1.00 85.44 188 THR A CA 1
ATOM 1473 C C . THR A 1 188 ? 4.923 -8.053 -10.945 1.00 85.44 188 THR A C 1
ATOM 1475 O O . THR A 1 188 ? 4.402 -7.632 -9.913 1.00 85.44 188 THR A O 1
ATOM 1478 N N . THR A 1 189 ? 5.903 -8.960 -10.930 1.00 86.88 189 THR A N 1
ATOM 1479 C CA . THR A 1 189 ? 6.456 -9.523 -9.691 1.00 86.88 189 THR A CA 1
ATOM 1480 C C . THR A 1 189 ? 7.103 -8.445 -8.826 1.00 86.88 189 THR A C 1
ATOM 1482 O O . THR A 1 189 ? 6.757 -8.332 -7.656 1.00 86.88 189 THR A O 1
ATOM 1485 N N . GLU A 1 190 ? 7.959 -7.593 -9.397 1.00 86.56 190 GLU A N 1
ATOM 1486 C CA . GLU A 1 190 ? 8.617 -6.499 -8.668 1.00 86.56 190 GLU A CA 1
ATOM 1487 C C . GLU A 1 190 ? 7.597 -5.530 -8.045 1.00 86.56 190 GLU A C 1
ATOM 1489 O O . GLU A 1 190 ? 7.774 -5.077 -6.911 1.00 86.56 190 GLU A O 1
ATOM 1494 N N . LEU A 1 191 ? 6.511 -5.224 -8.766 1.00 89.31 191 LEU A N 1
ATOM 1495 C CA . LEU A 1 191 ? 5.427 -4.375 -8.273 1.00 89.31 191 LEU A CA 1
ATOM 1496 C C . LEU A 1 191 ? 4.669 -5.031 -7.109 1.00 89.31 191 LEU A C 1
ATOM 1498 O O . LEU A 1 191 ? 4.402 -4.371 -6.103 1.00 89.31 191 LEU A O 1
ATOM 1502 N N . LEU A 1 192 ? 4.324 -6.316 -7.237 1.00 90.75 192 LEU A N 1
ATOM 1503 C CA . LEU A 1 192 ? 3.640 -7.064 -6.183 1.00 90.75 192 LEU A CA 1
ATOM 1504 C C . LEU A 1 192 ? 4.530 -7.199 -4.939 1.00 90.75 192 LEU A C 1
ATOM 1506 O O . LEU A 1 192 ? 4.070 -6.904 -3.843 1.00 90.75 192 LEU A O 1
ATOM 1510 N N . GLU A 1 193 ? 5.810 -7.537 -5.095 1.00 91.06 193 GLU A N 1
ATOM 1511 C CA . GLU A 1 193 ? 6.779 -7.619 -3.993 1.00 91.06 193 GLU A CA 1
ATOM 1512 C C . GLU A 1 193 ? 7.018 -6.270 -3.302 1.00 91.06 193 GLU A C 1
ATOM 1514 O O . GLU A 1 193 ? 7.248 -6.216 -2.092 1.00 91.06 193 GLU A O 1
ATOM 1519 N N . ALA A 1 194 ? 7.014 -5.164 -4.053 1.00 91.38 194 ALA A N 1
ATOM 1520 C CA . ALA A 1 194 ? 7.105 -3.827 -3.470 1.00 91.38 194 ALA A CA 1
ATOM 1521 C C . ALA A 1 194 ? 5.867 -3.512 -2.621 1.00 91.38 194 ALA A C 1
ATOM 1523 O O . ALA A 1 194 ? 6.000 -3.004 -1.508 1.00 91.38 194 ALA A O 1
ATOM 1524 N N . ALA A 1 195 ? 4.675 -3.849 -3.119 1.00 93.38 195 ALA A N 1
ATOM 1525 C CA . ALA A 1 195 ? 3.442 -3.686 -2.362 1.00 93.38 195 ALA A CA 1
ATOM 1526 C C . ALA A 1 195 ? 3.440 -4.534 -1.084 1.00 93.38 195 ALA A C 1
ATOM 1528 O O . ALA A 1 195 ? 3.102 -4.006 -0.028 1.00 93.38 195 ALA A O 1
ATOM 1529 N N . GLU A 1 196 ? 3.871 -5.798 -1.161 1.00 93.25 196 GLU A N 1
ATOM 1530 C CA . GLU A 1 196 ? 3.951 -6.684 0.006 1.00 93.25 196 GLU A CA 1
ATOM 1531 C C . GLU A 1 196 ? 4.838 -6.113 1.104 1.00 93.25 196 GLU A C 1
ATOM 1533 O O . GLU A 1 196 ? 4.387 -5.923 2.231 1.00 93.25 196 GLU A O 1
ATOM 1538 N N . ARG A 1 197 ? 6.074 -5.740 0.757 1.00 93.00 197 ARG A N 1
ATOM 1539 C CA . ARG A 1 197 ? 7.018 -5.165 1.724 1.00 93.00 197 ARG A CA 1
ATOM 1540 C C . ARG A 1 197 ? 6.467 -3.907 2.388 1.00 93.00 197 ARG A C 1
ATOM 1542 O O . ARG A 1 197 ? 6.633 -3.725 3.590 1.00 93.00 197 ARG A O 1
ATOM 1549 N N . ALA A 1 198 ? 5.795 -3.052 1.618 1.00 94.00 198 ALA A N 1
ATOM 1550 C CA . ALA A 1 198 ? 5.175 -1.850 2.157 1.00 94.00 198 ALA A CA 1
ATOM 1551 C C . ALA A 1 198 ? 4.007 -2.168 3.106 1.00 94.00 198 ALA A C 1
ATOM 1553 O O . ALA A 1 198 ? 3.878 -1.534 4.152 1.00 94.00 198 ALA A O 1
ATOM 1554 N N . MET A 1 199 ? 3.169 -3.154 2.778 1.00 93.75 199 MET A N 1
ATOM 1555 C CA . MET A 1 199 ? 2.077 -3.582 3.654 1.00 93.75 199 MET A CA 1
ATOM 1556 C C . MET A 1 199 ? 2.575 -4.265 4.928 1.00 93.75 199 MET A C 1
ATOM 1558 O O . MET A 1 199 ? 2.000 -4.017 5.984 1.00 93.75 199 MET A O 1
ATOM 1562 N N . ASP A 1 200 ? 3.650 -5.047 4.869 1.00 95.19 200 ASP A N 1
ATOM 1563 C CA . ASP A 1 200 ? 4.261 -5.640 6.062 1.00 95.19 200 ASP A CA 1
ATOM 1564 C C . ASP A 1 200 ? 4.786 -4.554 7.017 1.00 95.19 200 ASP A C 1
ATOM 1566 O O . ASP A 1 200 ? 4.516 -4.594 8.220 1.00 95.19 200 ASP A O 1
ATOM 1570 N N . GLU A 1 201 ? 5.456 -3.522 6.491 1.00 95.44 201 GLU A N 1
ATOM 1571 C CA . GLU A 1 201 ? 5.905 -2.373 7.290 1.00 95.44 201 GLU A CA 1
ATOM 1572 C C . GLU A 1 201 ? 4.722 -1.606 7.904 1.00 95.44 201 GLU A C 1
ATOM 1574 O O . GLU A 1 201 ? 4.740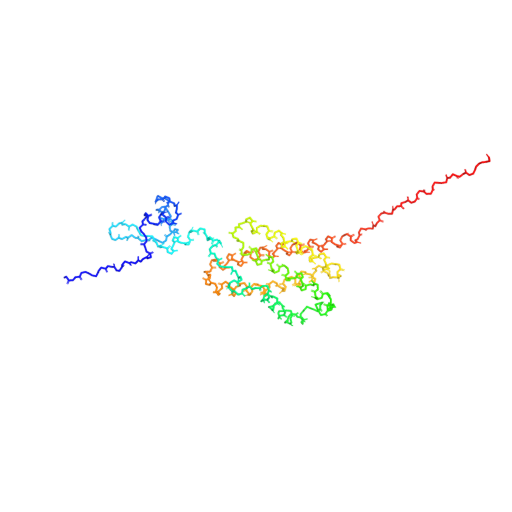 -1.249 9.086 1.00 95.44 201 GLU A O 1
ATOM 1579 N N . MET A 1 202 ? 3.652 -1.403 7.131 1.00 95.50 202 MET A N 1
ATOM 1580 C CA . MET A 1 202 ? 2.422 -0.784 7.626 1.00 95.50 202 MET A CA 1
ATOM 1581 C C . MET A 1 202 ? 1.755 -1.624 8.722 1.00 95.50 202 MET A C 1
ATOM 1583 O O . MET A 1 202 ? 1.310 -1.059 9.720 1.00 95.50 202 MET A O 1
ATOM 1587 N N . LEU A 1 203 ? 1.710 -2.952 8.583 1.00 95.69 203 LEU A N 1
ATOM 1588 C CA . LEU A 1 203 ? 1.154 -3.851 9.594 1.00 95.69 203 LEU A CA 1
ATOM 1589 C C . LEU A 1 203 ? 1.939 -3.752 10.905 1.00 95.69 203 LEU A C 1
ATOM 1591 O O . LEU A 1 203 ? 1.339 -3.570 11.967 1.00 95.69 203 LEU A O 1
ATOM 1595 N N . LEU A 1 204 ? 3.273 -3.795 10.834 1.00 95.25 204 LEU A N 1
ATOM 1596 C CA . LEU A 1 204 ? 4.140 -3.615 12.000 1.00 95.25 204 LEU A CA 1
ATOM 1597 C C . LEU A 1 204 ? 3.902 -2.257 12.673 1.00 95.25 204 LEU A C 1
ATOM 1599 O O . LEU A 1 204 ? 3.767 -2.190 13.897 1.00 95.25 204 LEU A O 1
ATOM 1603 N N . ALA A 1 205 ? 3.780 -1.182 11.891 1.00 96.00 205 ALA A N 1
ATOM 1604 C CA . ALA A 1 205 ? 3.480 0.144 12.420 1.00 96.00 205 ALA A CA 1
ATOM 1605 C C . ALA A 1 205 ? 2.097 0.201 13.090 1.00 96.00 205 ALA A C 1
ATOM 1607 O O . ALA A 1 205 ? 1.973 0.740 14.192 1.00 96.00 205 ALA A O 1
ATOM 1608 N N . THR A 1 206 ? 1.068 -0.402 12.485 1.00 96.62 206 THR A N 1
ATOM 1609 C CA . THR A 1 206 ? -0.268 -0.541 13.084 1.00 96.62 206 THR A CA 1
ATOM 1610 C C . THR A 1 206 ? -0.215 -1.285 14.416 1.00 96.62 206 THR A C 1
ATOM 1612 O O . THR A 1 206 ? -0.775 -0.800 15.402 1.00 96.62 206 THR A O 1
ATOM 1615 N N . MET A 1 207 ? 0.493 -2.414 14.485 1.00 97.38 207 MET A N 1
ATOM 1616 C CA . MET A 1 207 ? 0.662 -3.172 15.728 1.00 97.38 207 MET A CA 1
ATOM 1617 C C . MET A 1 207 ? 1.392 -2.350 16.799 1.00 97.38 207 MET A C 1
ATOM 1619 O O . MET A 1 207 ? 0.948 -2.305 17.947 1.00 97.38 207 MET A O 1
ATOM 1623 N N . GLY A 1 208 ? 2.465 -1.645 16.425 1.00 95.69 208 GLY A N 1
ATOM 1624 C CA . GLY A 1 208 ? 3.216 -0.770 17.329 1.00 95.69 208 GLY A CA 1
ATOM 1625 C C . GLY A 1 208 ? 2.373 0.389 17.871 1.00 95.69 208 GLY A C 1
ATOM 1626 O O . GLY A 1 208 ? 2.376 0.658 19.074 1.00 95.69 208 GLY A O 1
ATOM 1627 N N . GLY A 1 209 ? 1.589 1.037 17.006 1.00 95.75 209 GLY A N 1
ATOM 1628 C CA . GLY A 1 209 ? 0.658 2.094 17.397 1.00 95.75 209 GLY A CA 1
ATOM 1629 C C . GLY A 1 209 ? -0.423 1.596 18.357 1.00 95.75 209 GLY A C 1
ATOM 1630 O O . GLY A 1 209 ? -0.680 2.227 19.385 1.00 95.75 209 GLY A O 1
ATOM 1631 N N . HIS A 1 210 ? -1.017 0.438 18.068 1.00 96.88 210 HIS A N 1
ATOM 1632 C CA . HIS A 1 210 ? -2.009 -0.190 18.942 1.00 96.88 210 HIS A CA 1
ATOM 1633 C C . HIS A 1 210 ? -1.424 -0.489 20.329 1.00 96.88 210 HIS A C 1
ATOM 1635 O O . HIS A 1 210 ? -1.928 0.011 21.340 1.00 96.88 210 HIS A O 1
ATOM 1641 N N . ALA A 1 211 ? -0.294 -1.200 20.374 1.00 92.94 211 ALA A N 1
ATOM 1642 C CA . ALA A 1 211 ? 0.374 -1.567 21.616 1.00 92.94 211 ALA A CA 1
ATOM 1643 C C . ALA A 1 211 ? 0.758 -0.337 22.458 1.00 92.94 211 ALA A C 1
ATOM 1645 O O . ALA A 1 211 ? 0.509 -0.321 23.666 1.00 92.94 211 ALA A O 1
ATOM 1646 N N . GLY A 1 212 ? 1.306 0.720 21.847 1.00 87.69 212 GLY A N 1
ATOM 1647 C CA . GLY A 1 212 ? 1.681 1.951 22.554 1.00 87.69 212 GLY A CA 1
ATOM 1648 C C . GLY A 1 212 ? 0.498 2.658 23.232 1.00 87.69 212 GLY A C 1
ATOM 1649 O O . GLY A 1 212 ? 0.624 3.147 24.356 1.00 87.69 212 GLY A O 1
ATOM 1650 N N . SER A 1 213 ? -0.678 2.648 22.594 1.00 84.19 213 SER A N 1
ATOM 1651 C CA . SER A 1 213 ? -1.919 3.231 23.135 1.00 84.19 213 SER A CA 1
ATOM 1652 C C . SER A 1 213 ? -2.442 2.466 24.358 1.00 84.19 213 SER A C 1
ATOM 1654 O O . SER A 1 213 ? -2.876 3.071 25.343 1.00 84.19 213 SER A O 1
ATOM 1656 N N . VAL A 1 214 ? -2.351 1.132 24.336 1.00 72.44 214 VAL A N 1
ATOM 1657 C CA . VAL A 1 214 ? -2.770 0.270 25.456 1.00 72.44 214 VAL A CA 1
ATOM 1658 C C . VAL A 1 214 ? -1.855 0.450 26.673 1.00 72.44 214 VAL A C 1
ATOM 1660 O O . VAL A 1 214 ? -2.339 0.556 27.802 1.00 72.44 214 VAL A O 1
ATOM 1663 N N . HIS A 1 215 ? -0.538 0.550 26.463 1.00 70.06 215 HIS A N 1
ATOM 1664 C CA . HIS A 1 215 ? 0.428 0.766 27.548 1.00 70.06 215 HIS A CA 1
ATOM 1665 C C . HIS A 1 215 ? 0.325 2.171 28.160 1.00 70.06 215 HIS A C 1
ATOM 1667 O O . HIS A 1 215 ? 0.450 2.314 29.378 1.00 70.06 215 HIS A O 1
ATOM 1673 N N . GLY A 1 216 ? 0.039 3.198 27.351 1.00 64.56 216 GLY A N 1
ATOM 1674 C CA . GLY A 1 216 ? -0.207 4.561 27.833 1.00 64.56 216 GLY A CA 1
ATOM 1675 C C . GLY A 1 216 ? -1.426 4.664 28.756 1.00 64.56 216 GLY A C 1
ATOM 1676 O O . GLY A 1 216 ? -1.372 5.375 29.755 1.00 64.56 216 GLY A O 1
ATOM 1677 N N . ARG A 1 217 ? -2.489 3.892 28.485 1.00 60.34 217 ARG A N 1
ATOM 1678 C CA . ARG A 1 217 ? -3.699 3.827 29.327 1.00 60.34 217 ARG A CA 1
ATOM 1679 C C . ARG A 1 217 ? -3.512 3.064 30.645 1.00 60.34 217 ARG A C 1
ATOM 1681 O O . ARG A 1 217 ? -4.260 3.301 31.585 1.00 60.34 217 ARG A O 1
ATOM 1688 N N . ARG A 1 218 ? -2.533 2.153 30.726 1.00 58.81 218 ARG A N 1
ATOM 1689 C CA . ARG A 1 218 ? -2.262 1.320 31.917 1.00 58.81 218 ARG A CA 1
ATOM 1690 C C . ARG A 1 218 ? -1.296 1.943 32.930 1.00 58.81 218 ARG A C 1
ATOM 1692 O O . ARG A 1 218 ? -1.162 1.404 34.025 1.00 58.81 218 ARG A O 1
ATOM 1699 N N . ARG A 1 219 ? -0.611 3.048 32.610 1.00 43.81 219 ARG A N 1
ATOM 1700 C CA . ARG A 1 219 ? 0.238 3.751 33.588 1.00 43.81 219 ARG A CA 1
ATOM 1701 C C . ARG A 1 219 ? -0.649 4.508 34.590 1.00 43.81 219 ARG A C 1
ATOM 1703 O O . ARG A 1 219 ? -1.328 5.442 34.171 1.00 43.81 219 ARG A O 1
ATOM 1710 N N . PRO A 1 220 ? -0.638 4.172 35.896 1.00 44.34 220 PRO A N 1
ATOM 1711 C CA . PRO A 1 220 ? -1.328 4.989 36.882 1.00 44.34 220 PRO A CA 1
ATOM 1712 C C . PRO A 1 220 ? -0.632 6.350 36.959 1.00 44.34 220 PRO A C 1
ATOM 1714 O O . PRO A 1 220 ? 0.600 6.428 36.995 1.00 44.34 220 PRO A O 1
ATOM 1717 N N . VAL A 1 221 ? -1.422 7.424 36.987 1.00 53.47 221 VAL A N 1
ATOM 1718 C CA . VAL A 1 221 ? -0.943 8.767 37.324 1.00 53.47 221 VAL A CA 1
ATOM 1719 C C . VAL A 1 221 ? -0.333 8.675 38.725 1.00 53.47 221 VAL A C 1
ATOM 1721 O O . VAL A 1 221 ? -1.053 8.523 39.709 1.00 53.47 221 VAL A O 1
ATOM 1724 N N . ARG A 1 222 ? 1.003 8.679 38.833 1.00 49.12 222 ARG A N 1
ATOM 1725 C CA . ARG A 1 222 ? 1.685 8.721 40.135 1.00 49.12 222 ARG A CA 1
ATOM 1726 C C . ARG A 1 222 ? 1.282 10.025 40.824 1.00 49.12 222 ARG A C 1
ATOM 1728 O O . ARG A 1 222 ? 1.572 11.105 40.316 1.00 49.12 222 ARG A O 1
ATOM 1735 N N . GLY A 1 223 ? 0.570 9.884 41.940 1.00 44.78 223 GLY A N 1
ATOM 1736 C CA . GLY A 1 223 ? -0.064 10.971 42.670 1.00 44.78 223 GLY A CA 1
ATOM 1737 C C . GLY A 1 223 ? 0.899 12.072 43.104 1.00 44.78 223 GLY A C 1
ATOM 1738 O O . GLY A 1 223 ? 2.008 11.812 43.573 1.00 44.78 223 GLY A O 1
ATOM 1739 N N . GLN A 1 224 ? 0.425 13.312 42.994 1.00 44.41 224 GLN A N 1
ATOM 1740 C CA . GLN A 1 224 ? 0.927 14.418 43.797 1.00 44.41 224 GLN A CA 1
ATOM 1741 C C . GLN A 1 224 ? 0.635 14.094 45.265 1.00 44.41 224 GLN A C 1
ATOM 1743 O O . GLN A 1 224 ? -0.503 14.175 45.725 1.00 44.41 224 GLN A O 1
ATOM 1748 N N . ALA A 1 225 ? 1.666 13.683 45.999 1.00 45.59 225 ALA A N 1
ATOM 1749 C CA . ALA A 1 225 ? 1.612 13.618 47.447 1.00 45.59 225 ALA A CA 1
ATOM 1750 C C . ALA A 1 225 ? 1.490 15.050 47.988 1.00 45.59 225 ALA A C 1
ATOM 1752 O O . ALA A 1 225 ? 2.447 15.826 47.965 1.00 45.59 225 ALA A O 1
ATOM 1753 N N . VAL A 1 226 ? 0.295 15.395 48.462 1.00 47.22 226 VAL A N 1
ATOM 1754 C CA . VAL A 1 226 ? 0.029 16.600 49.246 1.00 47.22 226 VAL A CA 1
ATOM 1755 C C . VAL A 1 226 ? 0.862 16.520 50.529 1.00 47.22 226 VAL A C 1
ATOM 1757 O O . VAL A 1 226 ? 0.550 15.768 51.451 1.00 47.22 226 VAL A O 1
ATOM 1760 N N . ARG A 1 227 ? 1.947 17.299 50.596 1.00 46.38 227 ARG A N 1
ATOM 1761 C CA . ARG A 1 227 ? 2.640 17.611 51.852 1.00 46.38 227 ARG A CA 1
ATOM 1762 C C . ARG A 1 227 ? 1.766 18.590 52.642 1.00 46.38 227 ARG A C 1
ATOM 1764 O O . ARG A 1 227 ? 1.928 19.800 52.532 1.00 46.38 227 ARG A O 1
ATOM 1771 N N . LEU A 1 228 ? 0.851 18.071 53.458 1.00 46.06 228 LEU A N 1
ATOM 1772 C CA . LEU A 1 228 ? 0.267 18.836 54.562 1.00 46.06 228 LEU A CA 1
ATOM 1773 C C . LEU A 1 228 ? 1.292 18.882 55.701 1.00 46.06 228 LEU A C 1
ATOM 1775 O O . LEU A 1 228 ? 1.351 18.009 56.567 1.00 46.06 228 LEU A O 1
ATOM 1779 N N . GLY A 1 229 ? 2.159 19.892 55.646 1.00 42.50 229 GLY A N 1
ATOM 1780 C CA . GLY A 1 229 ? 3.056 20.248 56.735 1.00 42.50 229 GLY A CA 1
ATOM 1781 C C . GLY A 1 229 ? 2.270 20.870 57.886 1.00 42.50 229 GLY A C 1
ATOM 1782 O O . GLY A 1 229 ? 1.769 21.983 57.776 1.00 42.50 229 GLY A O 1
ATOM 1783 N N . ARG A 1 230 ? 2.185 20.140 59.001 1.00 52.88 230 ARG A N 1
ATOM 1784 C CA . ARG A 1 230 ? 1.830 20.661 60.327 1.00 52.88 230 ARG A CA 1
ATOM 1785 C C . ARG A 1 230 ? 2.800 21.778 60.743 1.00 52.88 230 ARG A C 1
ATOM 1787 O O . ARG A 1 230 ? 3.987 21.508 60.897 1.00 52.88 230 ARG A O 1
ATOM 1794 N N . GLN A 1 231 ? 2.277 22.955 61.071 1.00 49.12 231 GLN A N 1
ATOM 1795 C CA . GLN A 1 231 ? 2.853 23.888 62.053 1.00 49.12 231 GLN A CA 1
ATOM 1796 C C . GLN A 1 231 ? 1.678 24.360 62.923 1.00 49.12 231 GLN A C 1
ATOM 1798 O O . GLN A 1 231 ? 0.777 25.030 62.439 1.00 49.12 231 GLN A O 1
ATOM 1803 N N . ARG A 1 232 ? 1.408 23.683 64.047 1.00 45.34 232 ARG A N 1
ATOM 1804 C CA . ARG A 1 232 ? 1.826 24.060 65.412 1.00 45.34 232 ARG A CA 1
ATOM 1805 C C . ARG A 1 232 ? 1.572 25.537 65.727 1.00 45.34 232 ARG A C 1
ATOM 1807 O O . ARG A 1 232 ? 2.414 26.387 65.473 1.00 45.34 232 ARG A O 1
ATOM 1814 N N . ALA A 1 233 ? 0.415 25.770 66.343 1.00 46.25 233 ALA A N 1
ATOM 1815 C CA . ALA A 1 233 ? 0.169 26.902 67.216 1.00 46.25 233 ALA A CA 1
ATOM 1816 C C . ALA A 1 233 ? 1.157 26.862 68.390 1.00 46.25 233 ALA A C 1
ATOM 1818 O O . ALA A 1 233 ? 1.291 25.830 69.051 1.00 46.25 233 ALA A O 1
ATOM 1819 N N . THR A 1 234 ? 1.813 27.987 68.644 1.00 55.16 234 THR A N 1
ATOM 1820 C CA . THR A 1 234 ? 2.365 28.319 69.957 1.00 55.16 234 THR A CA 1
ATOM 1821 C C . THR A 1 234 ? 2.064 29.793 70.198 1.00 55.16 234 THR A C 1
ATOM 1823 O O . THR A 1 234 ? 2.029 30.567 69.243 1.00 55.16 234 THR A O 1
ATOM 1826 N N . GLN A 1 235 ? 1.737 30.067 71.456 1.00 49.44 235 GLN A N 1
ATOM 1827 C CA . GLN A 1 235 ? 1.289 31.323 72.054 1.00 49.44 235 GLN A CA 1
ATOM 1828 C C . GLN A 1 235 ? 2.200 32.513 71.760 1.00 49.44 235 GLN A C 1
ATOM 1830 O O . GLN A 1 235 ? 3.415 32.284 71.567 1.00 49.44 235 GLN A O 1
#

Sequence (235 aa):
MLGSRPTRDPDWLRLSEASGVLGVSPATLRRWGDAGRVRVFTTPGGHRRFSRQGLERLLPADRSHRPSLGSAGLTTTRITRSYRRARREAASELAWVLELTDEQRARFRERGHVLAARLLRYLDAPDGMAAAGQLREAALNAGDYGRVAAAEGLSLSQTVEGFLRFRAPFHHELATAARRRGFDTRETTELLEAAERAMDEMLLATMGGHAGSVHGRRRPVRGQAVRLGRQRATQ

Radius of gyration: 28.97 Å; chains: 1; bounding box: 56×47×132 Å

Secondary structure (DSSP, 8-state):
---------TTEEEHHHHHHHHTS-HHHHHHHHHTTSS-EEE-TTS-EEEEHHHHHTTS---GGGS--TTTTT--HHHHHHHHHHHHHHHTTT-HHHHHS-HHHHHHHHHHHHHHHHHHHHHHT-SSHHHHHHHHHHHHHHHHHHHHHHHHTT--HHHHHHHHHHHHHHHHHHHHHHHHHTT--HHHHHHHHHHHHHHHHHHHHHHHHHHHHHHHHHHS----------------